Protein AF-A0A8H7IF82-F1 (afdb_monomer)

Sequence (222 aa):
MSITPNTPTAIINPIDLLFVAEILPNGLLATMNTQLIQDFPELANLPREDLEAMLSDPAYFQAIFHSLSHTKALLASQTELGMANEAIAKHNLSLQNELYDLRSTTKDAYDRARDLQNRWAVVDREQREVYQVRIGTNKHVLLINPILAIHPSFLLMRLRHATTAQDDASEAAAAAFVQSSQTAKPAEATSQELDDFVRDFKELRKVYHKRVFWEISGTLER

Foldseek 3Di:
DDDDDPDDDDPPDPPPPDDDDDDDDDDDDDDPCPVCCVVQVVVVPDDPVLVVVLVVDVVSVVVVCCVGPVSVVVVVVVVVVVVVVVVVVVVVVVCPVVVVVVVVVVVVVVVVVVVVVVVVVVVVVVVVCLVCVPVVDDPPPPPPDPPPPVPVVSVLVVLVVVLVVLVVVLVVLVVVVVVVVVPDDPPPPPVVVVVVSVVVSVVSVVVNVVSVVVSVVVVVVD

InterPro domains:
  IPR009851 Modifier of rudimentary, Modr [PF07200] (45-132)
  IPR009851 Modifier of rudimentary, Modr [PF07200] (151-213)
  IPR029012 Helix hairpin bin domain superfamily [G3DSA:1.10.287.660] (150-221)
  IPR037202 ESCRT assembly domain [SSF140111] (152-211)

Secondary structure (DSSP, 8-state):
-------------S--------------------HHHHH-GGGGGS-HHHHHHHHH-HHHHHHHHHHSHHHHHHHHHHHHHHHHHHHHHHHHHHHHHHHHHHHHHHHHHHHHHHHHHHHHHHHHHHHHHHHHTT-TT-TTSTTS-SSS-S-HHHHHHHHHHHHHHHHHHHHHHHHHHHHHHHHS-TT---HHHHHHHHHHHHHHHHHHHHHHHHHHHHHHT-

Organism: NCBI:txid456999

Solvent-accessible surface area (backbone atoms only — not comparable to full-atom values): 13525 Å² total; per-residue (Å²): 136,90,79,81,85,82,75,83,78,84,80,80,70,98,80,83,84,78,89,75,90,80,88,84,83,87,82,90,78,96,65,99,67,47,70,65,43,74,80,35,60,73,62,72,77,53,58,68,68,58,56,53,47,35,75,74,34,71,68,58,31,51,53,54,51,65,63,37,68,66,51,43,52,49,51,50,50,51,51,51,53,50,53,50,51,51,50,49,50,52,49,55,59,64,44,46,62,58,52,50,51,54,51,49,54,50,48,55,52,49,52,53,51,50,51,50,50,55,53,46,56,50,53,51,46,55,51,46,47,72,51,43,81,69,50,80,81,58,88,80,67,78,82,79,60,90,85,70,66,81,41,69,64,59,59,48,52,54,48,50,54,55,35,51,55,37,48,54,52,47,50,50,53,52,50,51,51,55,51,48,65,73,71,51,68,95,86,70,78,49,71,63,60,56,54,51,48,55,52,54,51,50,51,42,51,54,53,31,52,53,48,50,49,52,53,52,54,69,56,67,81,107

Radius of gyration: 50.38 Å; Cα contacts (8 Å, |Δi|>4): 42; chains: 1; bounding box: 81×41×144 Å

Mean predicted aligned error: 19.93 Å

pLDDT: mean 73.39, std 20.83, range [28.83, 98.06]

Structure (mmCIF, N/CA/C/O backbone):
data_AF-A0A8H7IF82-F1
#
_entry.id   AF-A0A8H7IF82-F1
#
loop_
_atom_site.group_PDB
_atom_site.id
_atom_site.type_symbol
_atom_site.label_atom_id
_atom_site.label_alt_id
_atom_site.label_comp_id
_atom_site.label_asym_id
_atom_site.label_entity_id
_atom_site.label_seq_id
_atom_site.pdbx_PDB_ins_code
_atom_site.Cartn_x
_atom_site.Cartn_y
_atom_site.Cartn_z
_atom_site.occupancy
_atom_site.B_iso_or_equiv
_atom_site.auth_seq_id
_atom_site.auth_comp_id
_atom_site.auth_asym_id
_atom_site.auth_atom_id
_atom_site.pdbx_PDB_model_num
ATOM 1 N N . MET A 1 1 ? 19.639 11.081 17.083 1.00 40.38 1 MET A N 1
ATOM 2 C CA . MET A 1 1 ? 18.510 11.870 17.615 1.00 40.38 1 MET A CA 1
ATOM 3 C C . MET A 1 1 ? 17.707 10.962 18.521 1.00 40.38 1 MET A C 1
ATOM 5 O O . MET A 1 1 ? 17.117 10.002 18.048 1.00 40.38 1 MET A O 1
ATOM 9 N N . SER A 1 2 ? 17.831 11.200 19.822 1.00 38.25 2 SER A N 1
ATOM 10 C CA . SER A 1 2 ? 17.160 10.480 20.901 1.00 38.25 2 SER A CA 1
ATOM 11 C C . SER A 1 2 ? 15.677 10.832 20.926 1.00 38.25 2 SER A C 1
ATOM 13 O O . SER A 1 2 ? 15.341 12.014 20.975 1.00 38.25 2 SER A O 1
ATOM 15 N N . ILE A 1 3 ? 14.808 9.826 20.951 1.00 38.59 3 ILE A N 1
ATOM 16 C CA . ILE A 1 3 ? 13.406 10.010 21.323 1.00 38.59 3 ILE A CA 1
ATOM 17 C C . ILE A 1 3 ? 13.158 9.121 22.539 1.00 38.59 3 ILE A C 1
ATOM 19 O O . ILE A 1 3 ? 13.272 7.900 22.487 1.00 38.59 3 ILE A O 1
ATOM 23 N N . THR A 1 4 ? 12.918 9.799 23.650 1.00 43.62 4 THR A N 1
ATOM 24 C CA . THR A 1 4 ? 12.483 9.297 24.952 1.00 43.62 4 THR A CA 1
ATOM 25 C C . THR A 1 4 ? 11.160 8.528 24.843 1.00 43.62 4 THR A C 1
ATOM 27 O O . THR A 1 4 ? 10.261 9.004 24.146 1.00 43.62 4 THR A O 1
ATOM 30 N N . PRO A 1 5 ? 10.965 7.408 25.562 1.00 39.88 5 PRO A N 1
ATOM 31 C CA . PRO A 1 5 ? 9.650 6.798 25.696 1.00 39.88 5 PRO A CA 1
ATOM 32 C C . PRO A 1 5 ? 8.878 7.500 26.823 1.00 39.88 5 PRO A C 1
ATOM 34 O O . PRO A 1 5 ? 9.233 7.392 27.995 1.00 39.88 5 PRO A O 1
ATOM 37 N N . ASN A 1 6 ? 7.821 8.232 26.470 1.00 37.75 6 ASN A N 1
ATOM 38 C CA . ASN A 1 6 ? 6.851 8.724 27.445 1.00 37.75 6 ASN A CA 1
ATOM 39 C C . ASN A 1 6 ? 5.940 7.568 27.884 1.00 37.75 6 ASN A C 1
ATOM 41 O O . ASN A 1 6 ? 5.175 7.038 27.086 1.00 37.75 6 ASN A O 1
ATOM 45 N N . THR A 1 7 ? 6.092 7.205 29.160 1.00 41.28 7 THR A N 1
ATOM 46 C CA . THR A 1 7 ? 5.088 6.688 30.111 1.00 41.28 7 THR A CA 1
ATOM 47 C C . THR A 1 7 ? 3.989 5.747 29.591 1.00 41.28 7 THR A C 1
ATOM 49 O O . THR A 1 7 ? 3.045 6.210 28.949 1.00 41.28 7 THR A O 1
ATOM 52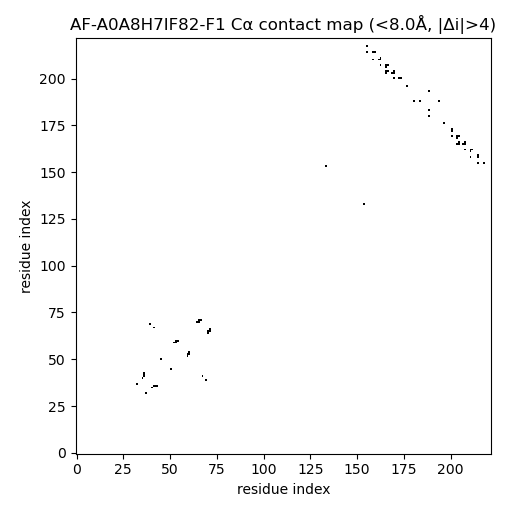 N N . PRO A 1 8 ? 4.007 4.455 29.978 1.00 39.41 8 PRO A N 1
ATOM 53 C CA . PRO A 1 8 ? 2.848 3.586 29.838 1.00 39.41 8 PRO A CA 1
ATOM 54 C C . PRO A 1 8 ? 1.761 3.960 30.855 1.00 39.41 8 PRO A C 1
ATOM 56 O O . PRO A 1 8 ? 1.999 4.058 32.059 1.00 39.41 8 PRO A O 1
ATOM 59 N N . THR A 1 9 ? 0.557 4.157 30.328 1.00 40.16 9 THR A N 1
ATOM 60 C CA . THR A 1 9 ? -0.723 4.212 31.032 1.00 40.16 9 THR A CA 1
ATOM 61 C C . THR A 1 9 ? -0.827 3.054 32.025 1.00 40.16 9 THR A C 1
ATOM 63 O O . THR A 1 9 ? -0.587 1.901 31.666 1.00 40.16 9 THR A O 1
ATOM 66 N N . ALA A 1 10 ? -1.160 3.377 33.275 1.00 34.78 10 ALA A N 1
ATOM 67 C CA . ALA A 1 10 ? -1.344 2.421 34.354 1.00 34.78 10 ALA A CA 1
ATOM 68 C C . ALA A 1 10 ? -2.326 1.314 33.940 1.00 34.78 10 ALA A C 1
ATOM 70 O O . ALA A 1 10 ? -3.512 1.556 33.719 1.00 34.78 10 ALA A O 1
ATOM 71 N N . ILE A 1 11 ? -1.805 0.093 33.838 1.00 36.09 11 ILE A N 1
ATOM 72 C CA . ILE A 1 11 ? -2.590 -1.134 33.777 1.00 36.09 11 ILE A CA 1
ATOM 73 C C . ILE A 1 11 ? -3.119 -1.349 35.195 1.00 36.09 11 ILE A C 1
ATOM 75 O O . ILE A 1 11 ? -2.378 -1.764 36.084 1.00 36.09 11 ILE A O 1
ATOM 79 N N . ILE A 1 12 ? -4.384 -1.006 35.425 1.00 35.12 12 ILE A N 1
ATOM 80 C CA . ILE A 1 12 ? -5.089 -1.358 36.658 1.00 35.12 12 ILE A CA 1
ATOM 81 C C . ILE A 1 12 ? -5.400 -2.856 36.561 1.00 35.12 12 ILE A C 1
ATOM 83 O O . ILE A 1 12 ? -6.301 -3.271 35.833 1.00 35.12 12 ILE A O 1
ATOM 87 N N . ASN A 1 13 ? -4.599 -3.671 37.248 1.00 34.28 13 ASN A N 1
ATOM 88 C CA . ASN A 1 13 ? -4.887 -5.086 37.459 1.00 34.28 13 ASN A CA 1
ATOM 89 C C . ASN A 1 13 ? -6.135 -5.225 38.351 1.00 34.28 13 ASN A C 1
ATOM 91 O O . ASN A 1 13 ? -6.240 -4.518 39.354 1.00 34.28 13 ASN A O 1
ATOM 95 N N . PRO A 1 14 ? -7.066 -6.147 38.057 1.00 39.19 14 PRO A N 1
ATOM 96 C CA . PRO A 1 14 ? -8.282 -6.320 38.838 1.00 39.19 14 PRO A CA 1
ATOM 97 C C . PRO A 1 14 ? -8.054 -7.296 40.002 1.00 39.19 14 PRO A C 1
ATOM 99 O O . PRO A 1 14 ? -8.756 -8.293 40.088 1.00 39.19 14 PRO A O 1
ATOM 102 N N . ILE A 1 15 ? -7.057 -7.073 40.868 1.00 35.44 15 ILE A N 1
ATOM 103 C CA . ILE A 1 15 ? -6.877 -7.845 42.119 1.00 35.44 15 ILE A CA 1
ATOM 104 C C . ILE A 1 15 ? -6.222 -6.958 43.197 1.00 35.44 15 ILE A C 1
ATOM 106 O O . ILE A 1 15 ? -5.131 -7.252 43.661 1.00 35.44 15 ILE A O 1
ATOM 110 N N . ASP A 1 16 ? -6.884 -5.869 43.593 1.00 33.06 16 ASP A N 1
ATOM 111 C CA . ASP A 1 16 ? -6.512 -5.068 44.778 1.00 33.06 16 ASP A CA 1
ATOM 112 C C . ASP A 1 16 ? -7.766 -4.609 45.549 1.00 33.06 16 ASP A C 1
ATOM 114 O O . ASP A 1 16 ? -7.976 -3.442 45.863 1.00 33.06 16 ASP A O 1
ATOM 118 N N . LEU A 1 17 ? -8.644 -5.565 45.855 1.00 34.59 17 LEU A N 1
ATOM 119 C CA . LEU A 1 17 ? -9.683 -5.422 46.881 1.00 34.59 17 LEU A CA 1
ATOM 120 C C . LEU A 1 17 ? -9.575 -6.606 47.845 1.00 34.59 17 LEU A C 1
ATOM 122 O O . LEU A 1 17 ? -10.490 -7.411 48.000 1.00 34.59 17 LEU A O 1
ATOM 126 N N . LEU A 1 18 ? -8.399 -6.735 48.465 1.00 34.72 18 LEU A N 1
ATOM 127 C CA . LEU A 1 18 ? -8.174 -7.644 49.581 1.00 34.72 18 LEU A CA 1
ATOM 128 C C . LEU A 1 18 ? -8.271 -6.859 50.889 1.00 34.72 18 LEU A C 1
ATOM 130 O O . LEU A 1 18 ? -7.365 -6.166 51.338 1.00 34.72 18 LEU A O 1
ATOM 134 N N . PHE A 1 19 ? -9.465 -6.985 51.442 1.00 38.03 19 PHE A N 1
ATOM 135 C CA . PHE A 1 19 ? -9.872 -6.772 52.816 1.00 38.03 19 PHE A CA 1
ATOM 136 C C . PHE A 1 19 ? -8.823 -7.300 53.814 1.00 38.03 19 PHE A C 1
ATOM 138 O O . PHE A 1 19 ? -8.697 -8.510 53.971 1.00 38.03 19 PHE A O 1
ATOM 145 N N . VAL A 1 20 ? -8.113 -6.416 54.523 1.00 31.16 20 VAL A N 1
ATOM 146 C CA . VAL A 1 20 ? -7.524 -6.720 55.841 1.00 31.16 20 VAL A CA 1
ATOM 147 C C . VAL A 1 20 ? -7.601 -5.460 56.702 1.00 31.16 20 VAL A C 1
ATOM 149 O O . VAL A 1 20 ? -6.793 -4.543 56.583 1.00 31.16 20 VAL A O 1
ATOM 152 N N . ALA A 1 21 ? -8.613 -5.420 57.565 1.00 30.66 21 ALA A N 1
ATOM 153 C CA . ALA A 1 21 ? -8.628 -4.560 58.736 1.00 30.66 21 ALA A CA 1
ATOM 154 C C . ALA A 1 21 ? -7.701 -5.182 59.792 1.00 30.66 21 ALA A C 1
ATOM 156 O O . ALA A 1 21 ? -7.931 -6.314 60.219 1.00 30.66 21 ALA A O 1
ATOM 157 N N . GLU A 1 22 ? -6.662 -4.454 60.196 1.00 28.83 22 GLU A N 1
ATOM 158 C CA . GLU A 1 22 ? -5.799 -4.817 61.320 1.00 28.83 22 GLU A CA 1
ATOM 159 C C . GLU A 1 22 ? -6.108 -3.926 62.535 1.00 28.83 22 GLU A C 1
ATOM 161 O O . GLU A 1 22 ? -6.487 -2.761 62.429 1.00 28.83 22 GLU A O 1
ATOM 166 N N . ILE A 1 23 ? -6.026 -4.567 63.693 1.00 39.12 23 ILE A N 1
ATOM 167 C CA . ILE A 1 23 ? -6.626 -4.255 64.991 1.00 39.12 23 ILE A CA 1
ATOM 168 C C . ILE A 1 23 ? -5.862 -3.150 65.735 1.00 39.12 23 ILE A C 1
ATOM 170 O O . ILE A 1 23 ? -4.638 -3.197 65.790 1.00 39.12 23 ILE A O 1
ATOM 174 N N . LEU A 1 24 ? -6.571 -2.277 66.467 1.00 30.59 24 LEU A N 1
ATOM 175 C CA . LEU A 1 24 ? -6.070 -1.714 67.734 1.00 30.59 24 LEU A CA 1
ATOM 176 C C . LEU A 1 24 ? -7.186 -1.683 68.811 1.00 30.59 24 LEU A C 1
ATOM 178 O O . LEU A 1 24 ? -8.360 -1.550 68.461 1.00 30.59 24 LEU A O 1
ATOM 182 N N . PRO A 1 25 ? -6.847 -1.867 70.107 1.00 47.25 25 PRO A N 1
ATOM 183 C CA . PRO A 1 25 ? -7.764 -2.390 71.118 1.00 47.25 25 PRO A CA 1
ATOM 184 C C . PRO A 1 25 ? -8.441 -1.329 72.007 1.00 47.25 25 PRO A C 1
ATOM 186 O O . PRO A 1 25 ? -7.858 -0.306 72.344 1.00 47.25 25 PRO A O 1
ATOM 189 N N . ASN A 1 26 ? -9.658 -1.681 72.436 1.00 44.25 26 ASN A N 1
ATOM 190 C CA . ASN A 1 26 ? -10.363 -1.379 73.691 1.00 44.25 26 ASN A CA 1
ATOM 191 C C . ASN A 1 26 ? -10.105 -0.054 74.433 1.00 44.25 26 ASN A C 1
ATOM 193 O O . ASN A 1 26 ? -9.058 0.138 75.047 1.00 44.25 26 ASN A O 1
ATOM 197 N N . GLY A 1 27 ? -11.180 0.721 74.624 1.00 31.09 27 GLY A N 1
ATOM 198 C CA . GLY A 1 27 ? -11.286 1.604 75.786 1.00 31.09 27 GLY A CA 1
ATOM 199 C C . GLY A 1 27 ? -12.442 2.601 75.763 1.00 31.09 27 GLY A C 1
ATOM 200 O O . GLY A 1 27 ? -12.279 3.696 75.251 1.00 31.09 27 GLY A O 1
ATOM 201 N N . LEU A 1 28 ? -13.534 2.246 76.454 1.00 33.59 28 LEU A N 1
ATOM 202 C CA . LEU A 1 28 ? -14.400 3.160 77.222 1.00 33.59 28 LEU A CA 1
ATOM 203 C C . LEU A 1 28 ? -15.213 4.227 76.457 1.00 33.59 28 LEU A C 1
ATOM 205 O O . LEU A 1 28 ? -14.761 5.346 76.253 1.00 33.59 28 LEU A O 1
ATOM 209 N N . LEU A 1 29 ? -16.495 3.932 76.210 1.00 31.22 29 LEU A N 1
ATOM 210 C CA . LEU A 1 29 ? -17.665 4.551 76.871 1.00 31.22 29 LEU A CA 1
ATOM 211 C C . LEU A 1 29 ? -18.934 4.328 76.036 1.00 31.22 29 LEU A C 1
ATOM 213 O O . LEU A 1 29 ? -18.915 4.279 74.811 1.00 31.22 29 LEU A O 1
ATOM 217 N N . ALA A 1 30 ? -20.048 4.175 76.743 1.00 43.34 30 ALA A N 1
ATOM 218 C CA . ALA A 1 30 ? -21.376 3.926 76.214 1.00 43.34 30 ALA A CA 1
ATOM 219 C C . ALA A 1 30 ? -21.750 4.835 75.031 1.00 43.34 30 ALA A C 1
ATOM 221 O O . ALA A 1 30 ? -21.946 6.034 75.184 1.00 43.34 30 ALA A O 1
ATOM 222 N N . THR A 1 31 ? -21.937 4.225 73.868 1.00 34.97 31 THR A N 1
ATOM 223 C CA . THR A 1 31 ? -22.802 4.722 72.801 1.00 34.97 31 THR A CA 1
ATOM 224 C C . THR A 1 31 ? -23.298 3.491 72.055 1.00 34.97 31 THR A C 1
ATOM 226 O O . THR A 1 31 ? -22.550 2.863 71.313 1.00 34.97 31 THR A O 1
ATOM 229 N N . MET A 1 32 ? -24.567 3.114 72.232 1.00 39.09 32 MET A N 1
ATOM 230 C CA . MET A 1 32 ? -25.264 2.305 71.224 1.00 39.09 32 MET A CA 1
ATOM 231 C C . MET A 1 32 ? -25.507 3.182 69.989 1.00 39.09 32 MET A C 1
ATOM 233 O O . MET A 1 32 ? -26.635 3.481 69.628 1.00 39.09 32 MET A O 1
ATOM 237 N N . ASN A 1 33 ? -24.422 3.667 69.394 1.00 47.69 33 ASN A N 1
ATOM 238 C CA . ASN A 1 33 ? -24.399 4.369 68.127 1.00 47.69 33 ASN A CA 1
ATOM 239 C C . ASN A 1 33 ? -23.638 3.437 67.186 1.00 47.69 33 ASN A C 1
ATOM 241 O O . ASN A 1 33 ? -22.483 3.654 66.830 1.00 47.69 33 ASN A O 1
ATOM 245 N N . THR A 1 34 ? -24.246 2.278 66.937 1.00 60.31 34 THR A N 1
ATOM 246 C CA . THR A 1 34 ? -23.708 1.261 66.037 1.00 60.31 34 THR A CA 1
ATOM 247 C C . THR A 1 34 ? -23.491 1.895 64.667 1.00 60.31 34 THR A C 1
ATOM 249 O O . THR A 1 34 ? -24.331 2.679 64.238 1.00 60.31 34 THR A O 1
ATOM 252 N N . GLN A 1 35 ? -22.412 1.549 63.961 1.00 62.28 35 GLN A N 1
ATOM 253 C CA . GLN A 1 35 ? -22.158 2.001 62.578 1.00 62.28 35 GLN A CA 1
ATOM 254 C C . GLN A 1 35 ? -23.400 1.820 61.681 1.00 62.28 35 GLN A C 1
ATOM 256 O O . GLN A 1 35 ? -23.725 2.681 60.878 1.00 62.28 35 GLN A O 1
ATOM 261 N N . LEU A 1 36 ? -24.200 0.784 61.954 1.00 61.62 36 LEU A N 1
ATOM 262 C CA . LEU A 1 36 ? -25.504 0.539 61.337 1.00 61.62 36 LEU A CA 1
ATOM 263 C C . LEU A 1 36 ? -26.543 1.668 61.533 1.00 61.62 36 LEU A C 1
ATOM 265 O O . LEU A 1 36 ? -27.335 1.928 60.644 1.00 61.62 36 LEU A O 1
ATOM 269 N N . ILE A 1 37 ? -26.563 2.333 62.690 1.00 65.94 37 ILE A N 1
ATOM 270 C CA . ILE A 1 37 ? -27.464 3.463 62.988 1.00 65.94 37 ILE A CA 1
ATOM 271 C C . ILE A 1 37 ? -26.905 4.768 62.398 1.00 65.94 37 ILE A C 1
ATOM 273 O O . ILE A 1 37 ? -27.677 5.653 62.039 1.00 65.94 37 ILE A O 1
ATOM 277 N N . GLN A 1 38 ? -25.577 4.885 62.258 1.00 67.12 38 GLN A N 1
ATOM 278 C CA . GLN A 1 38 ? -24.954 6.005 61.542 1.00 67.12 38 GLN A CA 1
ATOM 279 C C . GLN A 1 38 ? -25.226 5.945 60.034 1.00 67.12 38 GLN A C 1
ATOM 281 O O . GLN A 1 38 ? -25.569 6.969 59.447 1.00 67.12 38 GLN A O 1
ATOM 286 N N . ASP A 1 39 ? -25.123 4.759 59.433 1.00 61.53 39 ASP A N 1
ATOM 287 C CA . ASP A 1 39 ? -25.357 4.554 57.999 1.00 61.53 39 ASP A CA 1
ATOM 288 C C . ASP A 1 39 ? -26.857 4.481 57.659 1.00 61.53 39 ASP A C 1
ATOM 290 O O . ASP A 1 39 ? -27.276 4.854 56.563 1.00 61.53 39 ASP A O 1
ATOM 294 N N . PHE A 1 40 ? -27.691 4.051 58.615 1.00 67.69 40 PHE A N 1
ATOM 295 C CA . PHE A 1 40 ? -29.142 3.926 58.461 1.00 67.69 40 PHE A CA 1
ATOM 296 C C . PHE A 1 40 ? -29.881 4.571 59.648 1.00 67.69 40 PHE A C 1
ATOM 298 O O . PHE A 1 40 ? -30.413 3.869 60.515 1.00 67.69 40 PHE A O 1
ATOM 305 N N . PRO A 1 41 ? -29.984 5.914 59.687 1.00 71.00 41 PRO A N 1
ATOM 306 C CA . PRO A 1 41 ? -30.647 6.632 60.781 1.00 71.00 41 PRO A CA 1
ATOM 307 C C . PRO A 1 41 ? -32.139 6.289 60.911 1.00 71.00 41 PRO A C 1
ATOM 309 O O . PRO A 1 41 ? -32.729 6.469 61.972 1.00 71.00 41 PRO A O 1
ATOM 312 N N . GLU A 1 42 ? -32.754 5.746 59.855 1.00 68.12 42 GLU A N 1
ATOM 313 C CA . GLU A 1 42 ? -34.149 5.292 59.857 1.00 68.12 42 GLU A CA 1
ATOM 314 C C . GLU A 1 42 ? -34.388 4.076 60.773 1.00 68.12 42 GLU A C 1
ATOM 316 O O . GLU A 1 42 ? -35.505 3.890 61.252 1.00 68.12 42 GLU A O 1
ATOM 321 N N . LEU A 1 43 ? -33.344 3.301 61.099 1.00 68.50 43 LEU A N 1
ATOM 322 C CA . LEU A 1 43 ? -33.425 2.180 62.045 1.00 68.50 43 LEU A CA 1
ATOM 323 C C . LEU A 1 43 ? -33.551 2.637 63.508 1.00 68.50 43 LEU A C 1
ATOM 325 O O . LEU A 1 43 ? -33.983 1.856 64.350 1.00 68.50 43 LEU A O 1
ATOM 329 N N . ALA A 1 44 ? -33.212 3.895 63.821 1.00 69.12 44 ALA A N 1
ATOM 330 C CA . ALA A 1 44 ? -33.341 4.448 65.173 1.00 69.12 44 ALA A CA 1
ATOM 331 C C . ALA A 1 44 ? -34.802 4.715 65.582 1.00 69.12 44 ALA A C 1
ATOM 333 O O . ALA A 1 44 ? -35.094 4.834 66.770 1.00 69.12 44 ALA A O 1
ATOM 334 N N . ASN A 1 45 ? -35.712 4.804 64.605 1.00 70.81 45 ASN A N 1
ATOM 335 C CA . ASN A 1 45 ? -37.138 5.055 64.828 1.00 70.81 45 ASN A CA 1
ATOM 336 C C . ASN A 1 45 ? -37.961 3.763 64.993 1.00 70.81 45 ASN A C 1
ATOM 338 O O . ASN A 1 45 ? -39.153 3.842 65.290 1.00 70.81 45 ASN A O 1
ATOM 342 N N . LEU A 1 46 ? -37.353 2.590 64.785 1.00 73.50 46 LEU A N 1
ATOM 343 C CA . LEU A 1 46 ? -38.017 1.291 64.905 1.00 73.50 46 LEU A CA 1
ATOM 344 C C . LEU A 1 46 ? -38.000 0.818 66.374 1.00 73.50 46 LEU A C 1
ATOM 346 O O . LEU A 1 46 ? -36.960 0.935 67.031 1.00 73.50 46 LEU A O 1
ATOM 350 N N . PRO A 1 47 ? -39.110 0.284 66.922 1.00 77.75 47 PRO A N 1
ATOM 351 C CA . PRO A 1 47 ? -39.119 -0.241 68.281 1.00 77.75 47 PRO A CA 1
ATOM 352 C C . PRO A 1 47 ? -38.190 -1.454 68.414 1.00 77.75 47 PRO A C 1
ATOM 354 O O . PRO A 1 47 ? -37.926 -2.192 67.464 1.00 77.75 47 PRO A O 1
ATOM 357 N N . ARG A 1 48 ? -37.686 -1.673 69.632 1.00 69.56 48 ARG A N 1
ATOM 358 C CA . ARG A 1 48 ? -36.741 -2.758 69.933 1.00 69.56 48 ARG A CA 1
ATOM 359 C C . ARG A 1 48 ? -37.321 -4.142 69.620 1.00 69.56 48 ARG A C 1
ATOM 361 O O . ARG A 1 48 ? -36.569 -5.000 69.171 1.00 69.56 48 ARG A O 1
ATOM 368 N N . GLU A 1 49 ? -38.629 -4.340 69.799 1.00 75.62 49 GLU A N 1
ATOM 369 C CA . GLU A 1 49 ? -39.288 -5.603 69.439 1.00 75.62 49 GLU A CA 1
ATOM 370 C C . GLU A 1 49 ? -39.214 -5.890 67.930 1.00 75.62 49 GLU A C 1
ATOM 372 O O . GLU A 1 49 ? -38.987 -7.033 67.538 1.00 75.62 49 GLU A O 1
ATOM 377 N N . ASP A 1 50 ? -39.318 -4.862 67.081 1.00 71.38 50 ASP A N 1
ATOM 378 C CA . ASP A 1 50 ? -39.209 -5.018 65.625 1.00 71.38 50 ASP A CA 1
ATOM 379 C C . ASP A 1 50 ? -37.774 -5.330 65.186 1.00 71.38 50 ASP A C 1
ATOM 381 O O . ASP A 1 50 ? -37.572 -6.093 64.243 1.00 71.38 50 ASP A O 1
ATOM 385 N N . LEU A 1 51 ? -36.766 -4.800 65.889 1.00 73.44 51 LEU A N 1
ATOM 386 C CA . LEU A 1 51 ? -35.355 -5.130 65.649 1.00 73.44 51 LEU A CA 1
ATOM 387 C C . LEU A 1 51 ? -35.026 -6.578 66.046 1.00 73.44 51 LEU A C 1
ATOM 389 O O . LEU A 1 51 ? -34.258 -7.251 65.356 1.00 73.44 51 LEU A O 1
ATOM 393 N N . GLU A 1 52 ? -35.623 -7.078 67.129 1.00 78.44 52 GLU A N 1
ATOM 394 C CA . GLU A 1 52 ? -35.491 -8.476 67.556 1.00 78.44 52 GLU A CA 1
ATOM 395 C C . GLU A 1 52 ? -36.239 -9.433 66.611 1.00 78.44 52 GLU A C 1
ATOM 397 O O . GLU A 1 52 ? -35.712 -10.496 66.265 1.00 78.44 52 GLU A O 1
ATOM 402 N N . ALA A 1 53 ? -37.411 -9.030 66.107 1.00 75.44 53 ALA A N 1
ATOM 403 C CA . ALA A 1 53 ? -38.144 -9.746 65.060 1.00 75.44 53 ALA A CA 1
ATOM 404 C C . ALA A 1 53 ? -37.353 -9.807 63.736 1.00 75.44 53 ALA A C 1
ATOM 406 O O . ALA A 1 53 ? -37.301 -10.846 63.082 1.00 75.44 53 ALA A O 1
ATOM 407 N N . MET A 1 54 ? -36.655 -8.725 63.376 1.00 74.88 54 MET A N 1
ATOM 408 C CA . MET A 1 54 ? -35.761 -8.664 62.210 1.00 74.88 54 MET A CA 1
ATOM 409 C C . MET A 1 54 ? -34.576 -9.633 62.304 1.00 74.88 54 MET A C 1
ATOM 411 O O . MET A 1 54 ? -34.116 -10.152 61.292 1.00 74.88 54 MET A O 1
ATOM 415 N N . LEU A 1 55 ? -34.062 -9.880 63.508 1.00 79.00 55 LEU A N 1
ATOM 416 C CA . LEU A 1 55 ? -32.960 -10.821 63.729 1.00 79.00 55 LEU A CA 1
ATOM 417 C C . LEU A 1 55 ? -33.419 -12.284 63.768 1.00 79.00 55 LEU A C 1
ATOM 419 O O . LEU A 1 55 ? -32.599 -13.182 63.582 1.00 79.00 55 LEU A O 1
ATOM 423 N N . SER A 1 56 ? -34.705 -12.527 64.020 1.00 84.94 56 SER A N 1
ATOM 424 C CA . SER A 1 56 ? -35.279 -13.870 64.143 1.00 84.94 56 SER A CA 1
ATOM 425 C C . SER A 1 56 ? -35.960 -14.366 62.862 1.00 84.94 56 SER A C 1
ATOM 427 O O . SER A 1 56 ? -35.957 -15.576 62.631 1.00 84.94 56 SER A O 1
ATOM 429 N N . ASP A 1 57 ? -36.461 -13.472 62.000 1.00 86.25 57 ASP A N 1
ATOM 430 C CA . ASP A 1 57 ? -37.015 -13.816 60.683 1.00 86.25 57 ASP A CA 1
ATOM 431 C C . ASP A 1 57 ? -36.249 -13.141 59.517 1.00 86.25 57 ASP A C 1
ATOM 433 O O . ASP A 1 57 ? -36.389 -11.933 59.281 1.00 86.25 57 ASP A O 1
ATOM 437 N N . PRO A 1 58 ? -35.486 -13.919 58.719 1.00 83.62 58 PRO A N 1
ATOM 438 C CA . PRO A 1 58 ? -34.780 -13.423 57.538 1.00 83.62 58 PRO A CA 1
ATOM 439 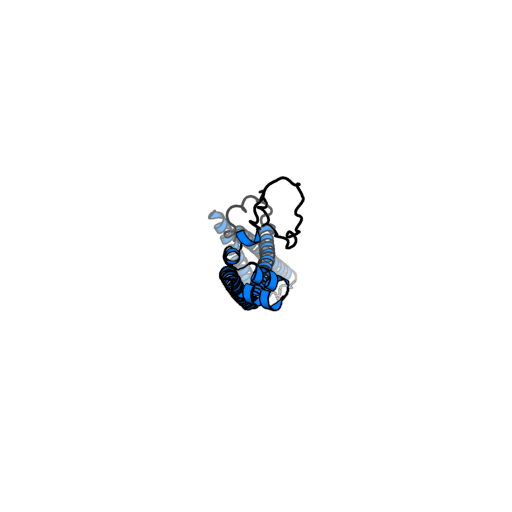C C . PRO A 1 58 ? -35.691 -12.803 56.468 1.00 83.62 58 PRO A C 1
ATOM 441 O O . PRO A 1 58 ? -35.266 -11.887 55.762 1.00 83.62 58 PRO A O 1
ATOM 444 N N . ALA A 1 59 ? -36.932 -13.279 56.324 1.00 81.88 59 ALA A N 1
ATOM 445 C CA . ALA A 1 59 ? -37.860 -12.763 55.317 1.00 81.88 59 ALA A CA 1
ATOM 446 C C . ALA A 1 59 ? -38.402 -11.382 55.715 1.00 81.88 59 ALA A C 1
ATOM 448 O O . ALA A 1 59 ? -38.492 -10.480 54.876 1.00 81.88 59 ALA A O 1
ATOM 449 N N . TYR A 1 60 ? -38.694 -11.193 57.005 1.00 81.00 60 TYR A N 1
ATOM 450 C CA . TYR A 1 60 ? -39.079 -9.900 57.570 1.00 81.00 60 TYR A CA 1
ATOM 451 C C . TYR A 1 60 ? -37.942 -8.876 57.468 1.00 81.00 60 TYR A C 1
ATOM 453 O O . TYR A 1 60 ? -38.166 -7.742 57.038 1.00 81.00 60 TYR A O 1
ATOM 461 N N . PHE A 1 61 ? -36.701 -9.297 57.743 1.00 81.44 61 PHE A N 1
ATOM 462 C CA . PHE A 1 61 ? -35.516 -8.469 57.518 1.00 81.44 61 PHE A CA 1
ATOM 463 C C . PHE A 1 61 ? -35.400 -8.001 56.075 1.00 81.44 61 PHE A C 1
ATOM 465 O O . PHE A 1 61 ? -35.208 -6.814 55.828 1.00 81.44 61 PHE A O 1
ATOM 472 N N . GLN A 1 62 ? -35.557 -8.907 55.114 1.00 79.06 62 GLN A N 1
ATOM 473 C CA . GLN A 1 62 ? -35.432 -8.571 53.702 1.00 79.06 62 GLN A CA 1
ATOM 474 C C . GLN A 1 62 ? -36.534 -7.593 53.254 1.00 79.06 62 GLN A C 1
ATOM 476 O O . GLN A 1 62 ? -36.259 -6.651 52.509 1.00 79.06 62 GLN A O 1
ATOM 481 N N . ALA A 1 63 ? -37.759 -7.742 53.768 1.00 80.81 63 ALA A N 1
ATOM 482 C CA . ALA A 1 63 ? -38.865 -6.824 53.500 1.00 80.81 63 ALA A CA 1
ATOM 483 C C . ALA A 1 63 ? -38.624 -5.414 54.074 1.00 80.81 63 ALA A C 1
ATOM 485 O O . ALA A 1 63 ? -38.785 -4.428 53.350 1.00 80.81 63 ALA A O 1
ATOM 486 N N . ILE A 1 64 ? -38.187 -5.304 55.335 1.00 79.38 64 ILE A N 1
ATOM 487 C CA . ILE A 1 64 ? -37.844 -4.015 55.959 1.00 79.38 64 ILE A CA 1
ATOM 488 C C . ILE A 1 64 ? -36.619 -3.399 55.269 1.00 79.38 64 ILE A C 1
ATOM 490 O O . ILE A 1 64 ? -36.632 -2.217 54.929 1.00 79.38 64 ILE A O 1
ATOM 494 N N . PHE A 1 65 ? -35.597 -4.195 54.955 1.00 76.69 65 PHE A N 1
ATOM 495 C CA . PHE A 1 65 ? -34.386 -3.749 54.268 1.00 76.69 65 PHE A CA 1
ATOM 496 C C . PHE A 1 65 ? -34.680 -3.167 52.883 1.00 76.69 65 PHE A C 1
ATOM 498 O O . PHE A 1 65 ? -34.141 -2.122 52.537 1.00 76.69 65 PHE A O 1
ATOM 505 N N . HIS A 1 66 ? -35.577 -3.781 52.106 1.00 76.56 66 HIS A N 1
ATOM 506 C CA . HIS A 1 66 ? -36.038 -3.227 50.830 1.00 76.56 66 HIS A CA 1
ATOM 507 C C . HIS A 1 66 ? -37.051 -2.092 50.982 1.00 76.56 66 HIS A C 1
ATOM 509 O O . HIS A 1 66 ? -37.382 -1.457 49.983 1.00 76.56 66 HIS A O 1
ATOM 515 N N . SER A 1 67 ? -37.557 -1.830 52.190 1.00 80.94 67 SER A N 1
ATOM 516 C CA . SER A 1 67 ? -38.470 -0.719 52.469 1.00 80.94 67 SER A CA 1
ATOM 517 C C . SER A 1 67 ? -37.739 0.601 52.744 1.00 80.94 67 SER A C 1
ATOM 519 O O . SER A 1 67 ? -38.286 1.650 52.385 1.00 80.94 67 SER A O 1
ATOM 521 N N . LEU A 1 68 ? -36.513 0.531 53.287 1.00 82.88 68 LEU A N 1
ATOM 522 C CA . LEU A 1 68 ? -35.670 1.678 53.639 1.00 82.88 68 LEU A CA 1
ATOM 523 C C . LEU A 1 68 ? -35.412 2.582 52.426 1.00 82.88 68 LEU A C 1
ATOM 525 O O . LEU A 1 68 ? -35.137 2.122 51.314 1.00 82.88 68 LEU A O 1
ATOM 529 N N . SER A 1 69 ? -35.495 3.895 52.639 1.00 81.31 69 SER A N 1
ATOM 530 C CA . SER A 1 69 ? -35.373 4.876 51.554 1.00 81.31 69 SER A CA 1
ATOM 531 C C . SER A 1 69 ? -33.979 4.846 50.912 1.00 81.31 69 SER A C 1
ATOM 533 O O . SER A 1 69 ? -33.845 4.849 49.685 1.00 81.31 69 SER A O 1
ATOM 535 N N . HIS A 1 70 ? -32.942 4.732 51.745 1.00 81.81 70 HIS A N 1
ATOM 536 C CA . HIS A 1 70 ? -31.548 4.712 51.320 1.00 81.81 70 HIS A CA 1
ATOM 537 C C . HIS A 1 70 ? -31.207 3.471 50.484 1.00 81.81 70 HIS A C 1
ATOM 539 O O . HIS A 1 70 ? -30.604 3.594 49.420 1.00 81.81 70 HIS A O 1
ATOM 545 N N . THR A 1 71 ? -31.643 2.279 50.902 1.00 83.12 71 THR A N 1
ATOM 546 C CA . THR A 1 71 ? -31.388 1.031 50.162 1.00 83.12 71 THR A CA 1
ATOM 547 C C . THR A 1 71 ? -32.159 0.987 48.846 1.00 83.12 71 THR A C 1
ATOM 549 O O . THR A 1 71 ? -31.620 0.512 47.850 1.00 83.12 71 THR A O 1
ATOM 552 N N . LYS A 1 72 ? -33.381 1.539 48.791 1.00 85.38 72 LYS A N 1
ATOM 553 C CA . LYS A 1 72 ? -34.126 1.724 47.534 1.00 85.38 72 LYS A CA 1
ATOM 554 C C . LYS A 1 72 ? -33.395 2.653 46.571 1.00 85.38 72 LYS A C 1
ATOM 556 O O . LYS A 1 72 ? -33.292 2.328 45.392 1.00 85.38 72 LYS A O 1
ATOM 561 N N . ALA A 1 73 ? -32.885 3.784 47.060 1.00 87.31 73 ALA A N 1
ATOM 562 C CA . ALA A 1 73 ? -32.127 4.727 46.241 1.00 87.31 73 ALA A CA 1
ATOM 563 C C . ALA A 1 73 ? -30.820 4.104 45.723 1.00 87.31 73 ALA A C 1
ATOM 565 O O . ALA A 1 73 ? -30.480 4.262 44.551 1.00 87.31 73 ALA A O 1
ATOM 566 N N . LEU A 1 74 ? -30.122 3.342 46.569 1.00 87.00 74 LEU A N 1
ATOM 567 C CA . LEU A 1 74 ? -28.902 2.629 46.197 1.00 87.00 74 LEU A CA 1
ATOM 568 C C . LEU A 1 74 ? -29.195 1.529 45.171 1.00 87.00 74 LEU A C 1
ATOM 570 O O . LEU A 1 74 ? -28.518 1.459 44.151 1.00 87.00 74 LEU A O 1
ATOM 574 N N . LEU A 1 75 ? -30.241 0.726 45.378 1.00 87.56 75 LEU A N 1
ATOM 575 C CA . LEU A 1 75 ? -30.659 -0.302 44.424 1.00 87.56 75 LEU A CA 1
ATOM 576 C C . LEU A 1 75 ? -31.069 0.315 43.081 1.00 87.56 75 LEU A C 1
ATOM 578 O O . LEU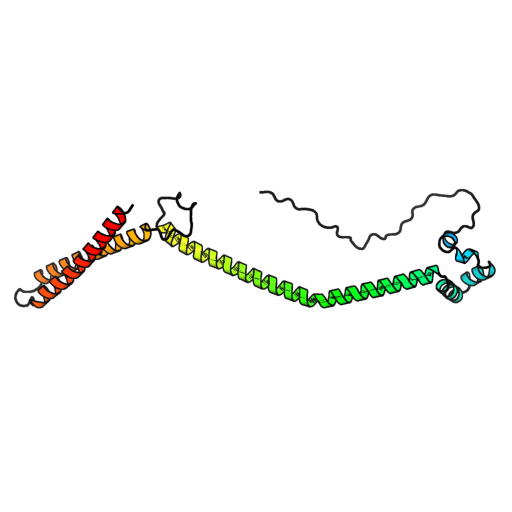 A 1 75 ? -30.661 -0.188 42.039 1.00 87.56 75 LEU A O 1
ATOM 582 N N . ALA A 1 76 ? -31.818 1.423 43.093 1.00 88.62 76 ALA A N 1
ATOM 583 C CA . ALA A 1 76 ? -32.185 2.151 41.880 1.00 88.62 76 ALA A CA 1
ATOM 584 C C . ALA A 1 76 ? -30.937 2.643 41.125 1.00 88.62 76 ALA A C 1
ATOM 586 O O . ALA A 1 76 ? -30.786 2.350 39.939 1.00 88.62 76 ALA A O 1
ATOM 587 N N . SER A 1 77 ? -29.997 3.279 41.828 1.00 90.94 77 SER A N 1
ATOM 588 C CA . SER A 1 77 ? -28.697 3.686 41.277 1.00 90.94 77 SER A CA 1
ATOM 589 C C . SER A 1 77 ? -27.914 2.497 40.704 1.00 90.94 77 SER A C 1
ATOM 591 O O . SER A 1 77 ? -27.401 2.553 39.588 1.00 90.94 77 SER A O 1
ATOM 593 N N . GLN A 1 78 ? -27.887 1.366 41.410 1.00 91.00 78 GLN A N 1
ATOM 594 C CA . GLN A 1 78 ? -27.209 0.159 40.948 1.00 91.00 78 GLN A CA 1
ATOM 595 C C . GLN A 1 78 ? -27.856 -0.421 39.685 1.00 91.00 78 GLN A C 1
ATOM 597 O O . GLN A 1 78 ? -27.144 -0.840 38.771 1.00 91.00 78 GLN A O 1
ATOM 602 N N . THR A 1 79 ? -29.188 -0.427 39.600 1.00 92.44 79 THR A N 1
ATOM 603 C CA . THR A 1 79 ? -29.890 -0.856 38.383 1.00 92.44 79 THR A CA 1
ATOM 604 C C . THR A 1 79 ? -29.628 0.087 37.213 1.00 92.44 79 THR A C 1
ATOM 606 O O . THR A 1 79 ? -29.408 -0.383 36.099 1.00 92.44 79 THR A O 1
ATOM 609 N N . GLU A 1 80 ? -29.572 1.398 37.453 1.00 94.69 80 GLU A N 1
ATOM 610 C CA . GLU A 1 80 ? -29.265 2.398 36.429 1.00 94.69 80 GLU A CA 1
ATOM 611 C C . GLU A 1 80 ? -27.843 2.226 35.885 1.00 94.69 80 GLU A C 1
ATOM 613 O O . GLU A 1 80 ? -27.653 2.137 34.672 1.00 94.69 80 GLU A O 1
ATOM 618 N N . LEU A 1 81 ? -26.853 2.072 36.769 1.00 94.06 81 LEU A N 1
ATOM 619 C CA . LEU A 1 81 ? -25.469 1.783 36.385 1.00 94.06 81 LEU A CA 1
ATOM 620 C C . LEU A 1 81 ? -25.349 0.448 35.642 1.00 94.06 81 LEU A C 1
ATOM 622 O O . LEU A 1 81 ? -24.587 0.342 34.683 1.00 94.06 81 LEU A O 1
ATOM 626 N N . GLY A 1 82 ? -26.120 -0.564 36.048 1.00 94.56 82 GLY A N 1
ATOM 627 C CA . GLY A 1 82 ? -26.202 -1.845 35.350 1.00 94.56 82 GLY A CA 1
ATOM 628 C C . GLY A 1 82 ? -26.700 -1.686 33.913 1.00 94.56 82 GLY A C 1
ATOM 629 O O . GLY A 1 82 ? -26.044 -2.150 32.980 1.00 94.56 82 GLY A O 1
ATOM 630 N N . MET A 1 83 ? -27.808 -0.965 33.722 1.00 94.25 83 MET A N 1
ATOM 631 C CA . MET A 1 83 ? -28.360 -0.678 32.394 1.00 94.25 83 MET A CA 1
ATOM 632 C C . MET A 1 83 ? -27.409 0.172 31.543 1.00 94.25 83 MET A C 1
ATOM 634 O O . MET A 1 83 ? -27.249 -0.096 30.352 1.00 94.25 83 MET A O 1
ATOM 638 N N . ALA A 1 84 ? -26.748 1.168 32.138 1.00 93.94 84 ALA A N 1
ATOM 639 C CA . ALA A 1 84 ? -25.766 2.001 31.450 1.00 93.94 84 ALA A CA 1
ATOM 640 C C . ALA A 1 84 ? -24.556 1.177 30.983 1.00 93.94 84 ALA A C 1
ATOM 642 O O . ALA A 1 84 ? -24.145 1.276 29.826 1.00 93.94 84 ALA A O 1
ATOM 643 N N . ASN A 1 85 ? -24.029 0.304 31.844 1.00 95.75 85 ASN A N 1
ATOM 644 C CA . ASN A 1 85 ? -22.934 -0.596 31.492 1.00 95.75 85 ASN A CA 1
ATOM 645 C C . ASN A 1 85 ? -23.337 -1.587 30.398 1.00 95.75 85 ASN A C 1
ATOM 647 O O . ASN A 1 85 ? -22.561 -1.825 29.473 1.00 95.75 85 ASN A O 1
ATOM 651 N N . GLU A 1 86 ? -24.552 -2.136 30.455 1.00 95.56 86 GLU A N 1
ATOM 652 C CA . GLU A 1 86 ? -25.064 -3.017 29.405 1.00 95.56 86 GLU A CA 1
ATOM 653 C C . GLU A 1 86 ? -25.213 -2.273 28.068 1.00 95.56 86 GLU A C 1
ATOM 655 O O . GLU A 1 86 ? -24.842 -2.802 27.017 1.00 95.56 86 GLU A O 1
ATOM 660 N N . ALA A 1 87 ? -25.701 -1.030 28.087 1.00 95.12 87 ALA A N 1
ATOM 661 C CA . ALA A 1 87 ? -25.803 -0.192 26.895 1.00 95.12 87 ALA A CA 1
ATOM 662 C C . ALA A 1 87 ? -24.423 0.104 26.285 1.00 95.12 87 ALA A C 1
ATOM 664 O O . ALA A 1 87 ? -24.249 -0.019 25.070 1.00 95.12 87 ALA A O 1
ATOM 665 N N . ILE A 1 88 ? -23.425 0.414 27.118 1.00 94.88 88 ILE A N 1
ATOM 666 C CA . ILE A 1 88 ? -22.036 0.616 26.682 1.00 94.88 88 ILE A CA 1
ATOM 667 C C . ILE A 1 88 ? -21.459 -0.682 26.110 1.00 94.88 88 ILE A C 1
ATOM 669 O O . ILE A 1 88 ? -20.829 -0.660 25.055 1.00 94.88 88 ILE A O 1
ATOM 673 N N . ALA A 1 89 ? -21.701 -1.827 26.751 1.00 95.56 89 ALA A N 1
ATOM 674 C CA . ALA A 1 89 ? -21.240 -3.120 26.255 1.00 95.56 89 ALA A CA 1
ATOM 675 C C . ALA A 1 89 ? -21.844 -3.449 24.880 1.00 95.56 89 ALA A C 1
ATOM 677 O O . ALA A 1 89 ? -21.118 -3.854 23.972 1.00 95.56 89 ALA A O 1
ATOM 678 N N . LYS A 1 90 ? -23.148 -3.208 24.691 1.00 94.94 90 LYS A N 1
ATOM 679 C CA . LYS A 1 90 ? -23.824 -3.361 23.391 1.00 94.94 90 LYS A CA 1
ATOM 680 C C . LYS A 1 90 ? -23.238 -2.428 22.337 1.00 94.94 90 LYS A C 1
ATOM 682 O O . LYS A 1 90 ? -23.002 -2.858 21.210 1.00 94.94 90 LYS A O 1
ATOM 687 N N . HIS A 1 91 ? -22.962 -1.178 22.703 1.00 95.00 91 HIS A N 1
ATOM 688 C CA . HIS A 1 91 ? -22.341 -0.222 21.794 1.00 95.00 91 HIS A CA 1
ATOM 689 C C . HIS A 1 91 ? -20.927 -0.662 21.387 1.00 95.00 91 HIS A C 1
ATOM 691 O O . HIS A 1 91 ? -20.623 -0.728 20.196 1.00 95.00 91 HIS A O 1
ATOM 697 N N . ASN A 1 92 ? -20.100 -1.078 22.346 1.00 93.81 92 ASN A N 1
ATOM 698 C CA . ASN A 1 92 ? -18.753 -1.585 22.084 1.00 93.81 92 ASN A CA 1
ATOM 699 C C . ASN A 1 92 ? -18.770 -2.832 21.187 1.00 93.81 92 ASN A C 1
ATOM 701 O O . ASN A 1 92 ? -17.959 -2.936 20.269 1.00 93.81 92 ASN A O 1
ATOM 705 N N . LEU A 1 93 ? -19.717 -3.751 21.406 1.00 94.69 93 LEU A N 1
ATOM 706 C CA . LEU A 1 93 ? -19.903 -4.919 20.542 1.00 94.69 93 LEU A CA 1
ATOM 707 C C . LEU A 1 93 ? -20.346 -4.527 19.130 1.00 94.69 93 LEU A C 1
ATOM 709 O O . LEU A 1 93 ? -19.866 -5.109 18.162 1.00 94.69 93 LEU A O 1
ATOM 713 N N . SER A 1 94 ? -21.213 -3.518 18.989 1.00 95.00 94 SER A N 1
ATOM 714 C CA . SER A 1 94 ? -21.652 -3.049 17.668 1.00 95.00 94 SER A CA 1
ATOM 715 C C . SER A 1 94 ? -20.503 -2.471 16.835 1.00 95.00 94 SER A C 1
ATOM 717 O O . SER A 1 94 ? -20.443 -2.706 15.631 1.00 95.00 94 SER A O 1
ATOM 719 N N . LEU A 1 95 ? -19.550 -1.793 17.483 1.00 95.38 95 LEU A N 1
ATOM 720 C CA . LEU A 1 95 ? -18.384 -1.196 16.827 1.00 95.38 95 LEU A CA 1
ATOM 721 C C . LEU A 1 95 ? -17.280 -2.209 16.510 1.00 95.38 95 LEU A C 1
ATOM 723 O O . LEU A 1 95 ? -16.383 -1.912 15.725 1.00 95.38 95 LEU A O 1
ATOM 727 N N . GLN A 1 96 ? -17.313 -3.399 17.112 1.00 94.69 96 GLN A N 1
ATOM 728 C CA . GLN A 1 96 ? -16.239 -4.381 16.986 1.00 94.69 96 GLN A CA 1
ATOM 729 C C . GLN A 1 96 ? -15.956 -4.739 15.520 1.00 94.69 96 GLN A C 1
ATOM 731 O O . GLN A 1 96 ? -14.798 -4.723 15.102 1.00 94.69 96 GLN A O 1
ATOM 736 N N . ASN A 1 97 ? -17.001 -5.019 14.738 1.00 92.94 97 ASN A N 1
ATOM 737 C CA . ASN A 1 97 ? -16.855 -5.391 13.330 1.00 92.94 97 ASN A CA 1
ATOM 738 C C . ASN A 1 97 ? -16.289 -4.234 12.497 1.00 92.94 97 ASN A C 1
ATOM 740 O O . ASN A 1 97 ? -15.315 -4.428 11.778 1.00 92.94 97 ASN A O 1
ATOM 744 N N . GLU A 1 98 ? -16.816 -3.020 12.673 1.00 95.00 98 GLU A N 1
ATOM 745 C CA . GLU A 1 98 ? -16.324 -1.830 11.967 1.00 95.00 98 GLU A CA 1
ATOM 746 C C . GLU A 1 98 ? -14.850 -1.545 12.294 1.00 95.00 98 GLU A C 1
ATOM 748 O O . GLU A 1 98 ? -14.055 -1.240 11.406 1.00 95.00 98 GLU A O 1
ATOM 753 N N . LEU A 1 99 ? -14.442 -1.710 13.556 1.00 95.19 99 LEU A N 1
ATOM 754 C CA . LEU A 1 99 ? -13.047 -1.547 13.966 1.00 95.19 99 LEU A CA 1
ATOM 755 C C . LEU A 1 99 ? -12.129 -2.629 13.383 1.00 95.19 99 LEU A C 1
ATOM 757 O O . LEU A 1 99 ? -10.974 -2.334 13.057 1.00 95.19 99 LEU A O 1
ATOM 761 N N . TYR A 1 100 ? -12.606 -3.870 13.246 1.00 96.38 100 TYR A N 1
ATOM 762 C CA . TYR A 1 100 ? -11.854 -4.925 12.562 1.00 96.38 100 TYR A CA 1
ATOM 763 C C . TYR A 1 100 ? -11.694 -4.626 11.074 1.00 96.38 100 TYR A C 1
ATOM 765 O O . TYR A 1 100 ? -10.578 -4.736 10.560 1.00 96.38 100 TYR A O 1
ATOM 773 N N . ASP A 1 101 ? -12.759 -4.181 10.414 1.00 97.00 101 ASP A N 1
ATOM 774 C CA . ASP A 1 101 ? -12.735 -3.803 9.002 1.00 97.00 101 ASP A CA 1
ATOM 775 C C . ASP A 1 101 ? -11.794 -2.615 8.771 1.00 97.00 101 ASP A C 1
ATOM 777 O O . ASP A 1 101 ? -10.925 -2.649 7.893 1.00 97.00 101 ASP A O 1
ATOM 781 N N . LEU A 1 102 ? -11.873 -1.585 9.616 1.00 97.19 102 LEU A N 1
ATOM 782 C CA . LEU A 1 102 ? -10.983 -0.428 9.557 1.00 97.19 102 LEU A CA 1
ATOM 783 C C . LEU A 1 102 ? -9.517 -0.825 9.784 1.00 97.19 102 LEU A C 1
ATOM 785 O O . LEU A 1 102 ? -8.616 -0.352 9.086 1.00 97.19 102 LEU A O 1
ATOM 789 N N . ARG A 1 103 ? -9.252 -1.726 10.735 1.00 97.31 103 ARG A N 1
ATOM 790 C CA . ARG A 1 103 ? -7.901 -2.247 10.974 1.00 97.31 103 ARG A CA 1
ATOM 791 C C . ARG A 1 103 ? -7.387 -3.042 9.774 1.00 97.31 103 ARG A C 1
ATOM 793 O O . ARG A 1 103 ? -6.226 -2.867 9.404 1.00 97.31 103 ARG A O 1
ATOM 800 N N . SER A 1 104 ? -8.224 -3.888 9.173 1.00 97.69 104 SER A N 1
ATOM 801 C CA . SER A 1 104 ? -7.863 -4.680 7.992 1.00 97.69 104 SER A CA 1
ATOM 802 C C . SER A 1 104 ? -7.538 -3.777 6.807 1.00 97.69 104 SER A C 1
ATOM 804 O O . SER A 1 104 ? -6.452 -3.857 6.247 1.00 97.69 104 SER A O 1
ATOM 806 N N . THR A 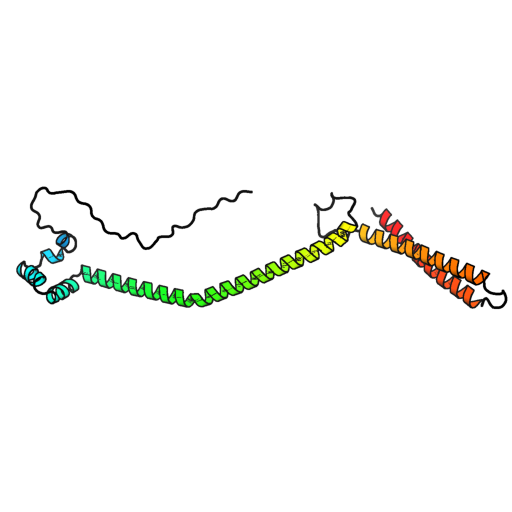1 105 ? -8.428 -2.842 6.483 1.00 97.12 105 THR A N 1
ATOM 807 C CA . THR A 1 105 ? -8.247 -1.905 5.363 1.00 97.12 105 THR A CA 1
ATOM 808 C C . THR A 1 105 ? -7.012 -1.021 5.533 1.00 97.12 105 THR A C 1
ATOM 810 O O . THR A 1 105 ? -6.274 -0.791 4.572 1.00 97.12 105 THR A O 1
ATOM 813 N N . THR A 1 106 ? -6.738 -0.564 6.759 1.00 97.19 106 THR A N 1
ATOM 814 C CA . THR A 1 106 ? -5.529 0.212 7.074 1.00 97.19 106 THR A CA 1
ATOM 815 C C . THR A 1 106 ? -4.270 -0.628 6.891 1.00 97.19 106 THR A C 1
ATOM 817 O O . THR A 1 106 ? -3.289 -0.148 6.321 1.00 97.19 106 THR A O 1
ATOM 820 N N . LYS A 1 107 ? -4.297 -1.890 7.334 1.00 97.56 107 LYS A N 1
ATOM 821 C CA . LYS A 1 107 ? -3.199 -2.832 7.117 1.00 97.56 107 LYS A CA 1
ATOM 822 C C . LYS A 1 107 ? -2.952 -3.058 5.624 1.00 97.56 107 LYS A C 1
ATOM 824 O O . LYS A 1 107 ? -1.830 -2.865 5.173 1.00 97.56 107 LYS A O 1
ATOM 829 N N . ASP A 1 108 ? -3.992 -3.341 4.848 1.00 97.69 108 ASP A N 1
ATOM 830 C CA . ASP A 1 108 ? -3.872 -3.570 3.404 1.00 97.69 108 ASP A CA 1
ATOM 831 C C . ASP A 1 108 ? -3.366 -2.324 2.657 1.00 97.69 108 ASP A C 1
ATOM 833 O O . ASP A 1 108 ? -2.626 -2.411 1.675 1.00 97.69 108 ASP A O 1
ATOM 837 N N . ALA A 1 109 ? -3.763 -1.125 3.093 1.00 97.19 109 ALA A N 1
ATOM 838 C CA . ALA A 1 109 ? -3.243 0.128 2.549 1.00 97.19 109 ALA A CA 1
ATOM 839 C C . ALA A 1 109 ? -1.757 0.329 2.887 1.00 97.19 109 ALA A C 1
ATOM 841 O O . ALA A 1 109 ? -0.984 0.738 2.018 1.00 97.19 109 ALA A O 1
ATOM 842 N N . TYR A 1 110 ? -1.356 0.016 4.121 1.00 97.62 110 TYR A N 1
ATOM 843 C CA . TYR A 1 110 ? 0.035 0.092 4.559 1.00 97.62 110 TYR A CA 1
ATOM 844 C C . TYR A 1 110 ? 0.924 -0.899 3.802 1.00 97.62 110 TYR A C 1
ATOM 846 O O . TYR A 1 110 ? 1.970 -0.505 3.285 1.00 97.62 110 TYR A O 1
ATOM 854 N N . ASP A 1 111 ? 0.483 -2.149 3.674 1.00 98.06 111 ASP A N 1
ATOM 855 C CA . ASP A 1 111 ? 1.217 -3.201 2.971 1.00 98.06 111 ASP A CA 1
ATOM 856 C C . ASP A 1 111 ? 1.422 -2.811 1.497 1.00 98.06 111 ASP A C 1
ATOM 858 O O . ASP A 1 111 ? 2.551 -2.815 1.001 1.00 98.06 111 ASP A O 1
ATOM 862 N N . ARG A 1 112 ? 0.378 -2.296 0.826 1.00 96.69 112 ARG A N 1
ATOM 863 C CA . ARG A 1 112 ? 0.497 -1.752 -0.541 1.00 96.69 112 ARG A CA 1
ATOM 864 C C . ARG A 1 112 ? 1.481 -0.589 -0.644 1.00 96.69 112 ARG A C 1
ATOM 866 O O . ARG A 1 112 ? 2.257 -0.520 -1.598 1.00 96.69 112 ARG A O 1
ATOM 873 N N . ALA A 1 113 ? 1.455 0.343 0.306 1.00 96.81 113 ALA A N 1
ATOM 874 C CA . ALA A 1 113 ? 2.389 1.466 0.317 1.00 96.81 113 ALA A CA 1
ATOM 875 C C . ALA A 1 113 ? 3.835 0.986 0.511 1.00 96.81 113 ALA A C 1
ATOM 877 O O . ALA A 1 113 ? 4.752 1.492 -0.141 1.00 96.81 113 ALA A O 1
ATOM 878 N N . ARG A 1 114 ? 4.041 -0.024 1.361 1.00 97.19 114 ARG A N 1
ATOM 879 C CA . ARG A 1 114 ? 5.353 -0.617 1.613 1.00 97.19 114 ARG A CA 1
ATOM 880 C C . ARG A 1 114 ? 5.887 -1.357 0.390 1.00 97.19 114 ARG A C 1
ATOM 882 O O . ARG A 1 114 ? 7.057 -1.191 0.045 1.00 97.19 114 ARG A O 1
ATOM 889 N N . ASP A 1 115 ? 5.031 -2.087 -0.312 1.00 97.44 115 ASP A N 1
ATOM 890 C CA . ASP A 1 115 ? 5.381 -2.745 -1.571 1.00 97.44 115 ASP A CA 1
ATOM 891 C C . ASP A 1 115 ? 5.762 -1.735 -2.653 1.00 97.44 115 ASP A C 1
ATOM 893 O O . ASP A 1 115 ? 6.772 -1.901 -3.342 1.00 97.44 115 ASP A O 1
ATOM 897 N N . LEU A 1 116 ? 5.002 -0.644 -2.779 1.00 96.25 116 LEU A N 1
ATOM 898 C CA . LEU A 1 116 ? 5.332 0.447 -3.697 1.00 96.25 116 LEU A CA 1
ATOM 899 C C . LEU A 1 116 ? 6.657 1.119 -3.331 1.00 96.25 116 LEU A C 1
ATOM 901 O O . LEU A 1 116 ? 7.454 1.402 -4.223 1.00 96.25 116 LEU A O 1
ATOM 905 N N . GLN A 1 117 ? 6.934 1.319 -2.043 1.00 94.69 117 GLN A N 1
ATOM 906 C CA . GLN A 1 117 ? 8.215 1.845 -1.576 1.00 94.69 117 GLN A CA 1
ATOM 907 C C . GLN A 1 117 ? 9.380 0.914 -1.945 1.00 94.69 117 GLN A C 1
ATOM 909 O O . GLN A 1 117 ? 10.421 1.381 -2.411 1.00 94.69 117 GLN A O 1
ATOM 914 N N . ASN A 1 118 ? 9.207 -0.398 -1.779 1.00 95.25 118 ASN A N 1
ATOM 915 C CA . ASN A 1 118 ? 10.216 -1.386 -2.156 1.00 95.25 118 ASN A CA 1
ATOM 916 C C . ASN A 1 118 ? 10.451 -1.390 -3.673 1.00 95.25 118 ASN A C 1
ATOM 918 O O . ASN A 1 118 ? 11.598 -1.376 -4.120 1.00 95.25 118 ASN A O 1
ATOM 922 N N . ARG A 1 119 ? 9.378 -1.336 -4.473 1.00 93.69 119 ARG A N 1
ATOM 923 C CA . ARG A 1 119 ? 9.467 -1.216 -5.938 1.00 93.69 119 ARG A CA 1
ATOM 924 C C . ARG A 1 119 ? 10.157 0.076 -6.363 1.00 93.69 119 ARG A C 1
ATOM 926 O O . ARG A 1 119 ? 11.003 0.044 -7.252 1.00 93.69 119 ARG A O 1
ATOM 933 N N . TRP A 1 120 ? 9.844 1.193 -5.711 1.00 92.19 120 TRP A N 1
ATOM 934 C CA . TRP A 1 120 ? 10.503 2.471 -5.967 1.00 92.19 120 TRP A CA 1
ATOM 935 C C . TRP A 1 120 ? 12.005 2.396 -5.693 1.00 92.19 120 TRP A C 1
ATOM 937 O O . TRP A 1 120 ? 12.790 2.868 -6.505 1.00 92.19 120 TRP A O 1
ATOM 947 N N . ALA A 1 121 ? 12.425 1.743 -4.606 1.00 90.88 121 ALA A N 1
ATOM 948 C CA . ALA A 1 121 ? 13.843 1.575 -4.296 1.00 90.88 121 ALA A CA 1
ATOM 949 C C . ALA A 1 121 ? 14.610 0.780 -5.372 1.00 90.88 121 ALA A C 1
ATOM 951 O O . ALA A 1 121 ? 15.797 1.031 -5.579 1.00 90.88 121 ALA A O 1
ATOM 952 N N . VAL A 1 122 ? 13.950 -0.159 -6.063 1.00 90.81 122 VAL A N 1
ATOM 953 C CA . VAL A 1 122 ? 14.535 -0.879 -7.208 1.00 90.81 122 VAL A CA 1
ATOM 954 C C . VAL A 1 122 ? 14.679 0.051 -8.410 1.00 90.81 122 VAL A C 1
ATOM 956 O O . VAL A 1 122 ? 15.781 0.186 -8.929 1.00 90.81 122 VAL A O 1
ATOM 959 N N . VAL A 1 123 ? 13.608 0.750 -8.795 1.00 88.50 123 VAL A N 1
ATOM 960 C CA . VAL A 1 123 ? 13.629 1.689 -9.933 1.00 88.50 123 VAL A CA 1
ATOM 961 C C . VAL A 1 123 ? 14.646 2.809 -9.713 1.00 88.50 123 VAL A C 1
ATOM 963 O O . VAL A 1 123 ? 15.395 3.164 -10.616 1.00 88.50 123 VAL A O 1
ATOM 966 N N . ASP A 1 124 ? 14.721 3.345 -8.498 1.00 83.62 124 ASP A N 1
ATOM 967 C CA . ASP A 1 124 ? 15.687 4.376 -8.126 1.00 83.62 124 ASP A CA 1
ATOM 968 C C . ASP A 1 124 ? 17.126 3.833 -8.150 1.00 83.62 124 ASP A C 1
ATOM 970 O O . ASP A 1 124 ? 18.047 4.537 -8.559 1.00 83.62 124 ASP A O 1
ATOM 974 N N . ARG A 1 125 ? 17.348 2.556 -7.799 1.00 82.00 125 ARG A N 1
ATOM 975 C CA . ARG A 1 125 ? 18.656 1.907 -7.990 1.00 82.00 125 ARG A CA 1
ATOM 976 C C . ARG A 1 125 ? 19.010 1.789 -9.471 1.00 82.00 125 ARG A C 1
ATOM 978 O O . ARG A 1 125 ? 20.106 2.194 -9.836 1.00 82.00 125 ARG A O 1
ATOM 985 N N . GLU A 1 126 ? 18.106 1.291 -10.310 1.00 80.00 126 GLU A N 1
ATOM 986 C CA . GLU A 1 126 ? 18.327 1.156 -11.759 1.00 80.00 126 GLU A CA 1
ATOM 987 C C . GLU A 1 126 ? 18.625 2.513 -12.406 1.00 80.00 126 GLU A C 1
ATOM 989 O O . GLU A 1 126 ? 19.587 2.661 -13.161 1.00 80.00 126 GLU A O 1
ATOM 994 N N . GLN A 1 127 ? 17.855 3.543 -12.050 1.00 72.31 127 GLN A N 1
ATOM 995 C CA . GLN A 1 127 ? 18.122 4.912 -12.476 1.00 72.31 127 GLN A CA 1
ATOM 996 C C . GLN A 1 127 ? 19.498 5.368 -11.998 1.00 72.31 127 GLN A C 1
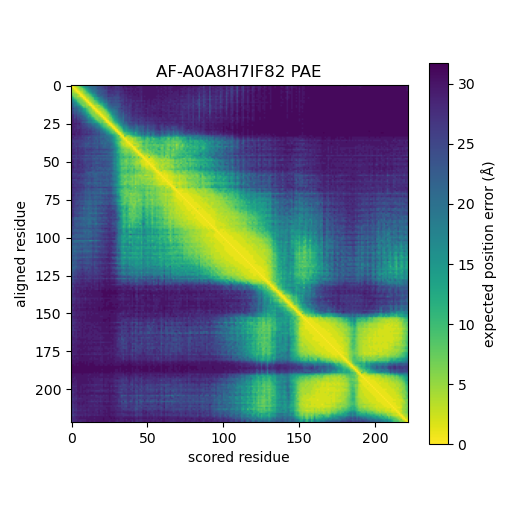ATOM 998 O O . GLN A 1 127 ? 20.302 5.851 -12.797 1.00 72.31 127 GLN A O 1
ATOM 1003 N N . ARG A 1 128 ? 19.814 5.181 -10.712 1.00 68.06 128 ARG A N 1
ATOM 1004 C CA . ARG A 1 128 ? 21.124 5.536 -10.165 1.00 68.06 128 ARG A CA 1
ATOM 1005 C C . ARG A 1 128 ? 22.264 4.776 -10.813 1.00 68.06 128 ARG A C 1
ATOM 1007 O O . ARG A 1 128 ? 23.311 5.383 -10.942 1.00 68.06 128 ARG A O 1
ATOM 1014 N N . GLU A 1 129 ? 22.109 3.533 -11.245 1.00 67.56 129 GLU A N 1
ATOM 1015 C CA . GLU A 1 129 ? 23.136 2.799 -11.994 1.00 67.56 129 GLU A CA 1
ATOM 1016 C C . GLU A 1 129 ? 23.336 3.398 -13.391 1.00 67.56 129 GLU A C 1
ATOM 1018 O O . GLU A 1 129 ? 24.470 3.696 -13.772 1.00 67.56 129 GLU A O 1
ATOM 1023 N N . VAL A 1 130 ? 22.250 3.708 -14.110 1.00 61.91 130 VAL A N 1
ATOM 1024 C CA . VAL A 1 130 ? 22.311 4.433 -15.393 1.00 61.91 130 VAL A CA 1
ATOM 1025 C C . VAL A 1 130 ? 23.013 5.791 -15.235 1.00 61.91 130 VAL A C 1
ATOM 1027 O O . VAL A 1 130 ? 23.771 6.210 -16.117 1.00 61.91 130 VAL A O 1
ATOM 1030 N N . TYR A 1 131 ? 22.820 6.464 -14.097 1.00 56.81 131 TYR A N 1
ATOM 1031 C CA . TYR A 1 131 ? 23.479 7.731 -13.779 1.00 56.81 131 TYR A CA 1
ATOM 1032 C C . TYR A 1 131 ? 24.915 7.563 -13.216 1.00 56.81 131 TYR A C 1
ATOM 1034 O O . TYR A 1 131 ? 25.800 8.343 -13.570 1.00 56.81 131 TYR A O 1
ATOM 1042 N N . GLN A 1 132 ? 25.202 6.551 -12.387 1.00 53.53 132 GLN A N 1
ATOM 1043 C CA . GLN A 1 132 ? 26.496 6.331 -11.712 1.00 53.53 132 GLN A CA 1
ATOM 1044 C C . GLN A 1 132 ? 27.553 5.724 -12.618 1.00 53.53 132 GLN A C 1
ATOM 1046 O O . GLN A 1 132 ? 28.708 6.131 -12.505 1.00 53.53 132 GLN A O 1
ATOM 1051 N N . VAL A 1 133 ? 27.186 4.840 -13.555 1.00 53.12 133 VAL A N 1
ATOM 1052 C CA . VAL A 1 133 ? 28.134 4.318 -14.559 1.00 53.12 133 VAL A CA 1
ATOM 1053 C C . VAL A 1 133 ? 28.798 5.472 -15.340 1.00 53.12 133 VAL A C 1
ATOM 1055 O O . VAL A 1 133 ? 29.874 5.306 -15.905 1.00 53.12 133 VAL A O 1
ATOM 1058 N N . ARG A 1 134 ? 28.222 6.687 -15.302 1.00 50.19 134 ARG A N 1
ATOM 1059 C CA . ARG A 1 134 ? 28.779 7.905 -15.906 1.00 50.19 134 ARG A CA 1
ATOM 1060 C C . ARG A 1 134 ? 29.377 8.930 -14.927 1.00 50.19 134 ARG A C 1
ATOM 1062 O O . ARG A 1 134 ? 30.325 9.613 -15.304 1.00 50.19 134 ARG A O 1
ATOM 1069 N N . ILE A 1 135 ? 28.856 9.085 -13.703 1.00 45.53 135 ILE A N 1
ATOM 1070 C CA . ILE A 1 135 ? 29.360 10.055 -12.694 1.00 45.53 135 ILE A CA 1
ATOM 1071 C C . ILE A 1 135 ? 30.471 9.428 -11.820 1.00 45.53 135 ILE A C 1
ATOM 1073 O O . ILE A 1 135 ? 30.662 9.775 -10.659 1.00 45.53 135 ILE A O 1
ATOM 1077 N N . GLY A 1 136 ? 31.280 8.528 -12.384 1.00 47.06 136 GLY A N 1
ATOM 1078 C CA . GLY A 1 136 ? 32.484 7.996 -11.732 1.00 47.06 136 GLY A CA 1
ATOM 1079 C C . GLY A 1 136 ? 33.567 9.044 -11.422 1.00 47.06 136 GLY A C 1
ATOM 1080 O O . GLY A 1 136 ? 34.597 8.691 -10.859 1.00 47.06 136 GLY A O 1
ATOM 1081 N N . THR A 1 137 ? 33.364 10.324 -11.760 1.00 50.41 137 THR A N 1
ATOM 1082 C CA . THR A 1 137 ? 34.377 11.380 -11.592 1.00 50.41 137 THR A CA 1
ATOM 1083 C C . THR A 1 137 ? 33.976 12.563 -10.714 1.00 50.41 137 THR A C 1
ATOM 1085 O O . THR A 1 137 ? 34.867 13.304 -10.324 1.00 50.41 137 THR A O 1
ATOM 1088 N N . ASN A 1 138 ? 32.704 12.773 -10.341 1.00 50.84 138 ASN A N 1
ATOM 1089 C CA . ASN A 1 138 ? 32.334 13.966 -9.557 1.00 50.84 138 ASN A CA 1
ATOM 1090 C C . ASN A 1 138 ? 31.184 13.733 -8.568 1.00 50.84 138 ASN A C 1
ATOM 1092 O O . ASN A 1 138 ? 30.015 13.999 -8.836 1.00 50.84 138 ASN A O 1
ATOM 1096 N N . LYS A 1 139 ? 31.558 13.304 -7.360 1.00 53.97 139 LYS A N 1
ATOM 1097 C CA . LYS A 1 139 ? 30.683 13.059 -6.198 1.00 53.97 139 LYS A CA 1
ATOM 1098 C C . LYS A 1 139 ? 29.951 14.310 -5.669 1.00 53.97 139 LYS A C 1
ATOM 1100 O O . LYS A 1 139 ? 29.069 14.177 -4.830 1.00 53.97 139 LYS A O 1
ATOM 1105 N N . HIS A 1 140 ? 30.304 15.512 -6.132 1.00 53.94 140 HIS A N 1
ATOM 1106 C CA . HIS A 1 140 ? 29.869 16.780 -5.530 1.00 53.94 140 HIS A CA 1
ATOM 1107 C C . HIS A 1 140 ? 28.554 17.357 -6.099 1.00 53.94 140 HIS A C 1
ATOM 1109 O O . HIS A 1 140 ? 27.985 18.280 -5.527 1.00 53.94 140 HIS A O 1
ATOM 1115 N N . VAL A 1 141 ? 28.035 16.828 -7.213 1.00 54.81 141 VAL A N 1
ATOM 1116 C CA . VAL A 1 141 ? 26.861 17.416 -7.903 1.00 54.81 141 VAL A CA 1
ATOM 1117 C C . VAL A 1 141 ? 25.516 16.863 -7.386 1.00 54.81 141 VAL A C 1
ATOM 1119 O O . VAL A 1 141 ? 24.461 17.429 -7.654 1.00 54.81 141 VAL A O 1
ATOM 1122 N N . LEU A 1 142 ? 25.525 15.796 -6.580 1.00 53.22 142 LEU A N 1
ATOM 1123 C CA . LEU A 1 142 ? 24.311 15.067 -6.174 1.00 53.22 142 LEU A CA 1
ATOM 1124 C C . LEU A 1 142 ? 23.483 15.713 -5.048 1.00 53.22 142 LEU A C 1
ATOM 1126 O O . LEU A 1 142 ? 22.415 15.200 -4.730 1.00 53.22 142 LEU A O 1
ATOM 1130 N N . LEU A 1 143 ? 23.928 16.817 -4.441 1.00 55.34 143 LEU A N 1
ATOM 1131 C CA . LEU A 1 143 ? 23.230 17.405 -3.288 1.00 55.34 143 LEU A CA 1
ATOM 1132 C C . LEU A 1 143 ? 22.190 18.479 -3.644 1.00 55.34 143 LEU A C 1
ATOM 1134 O O . LEU A 1 143 ? 21.465 18.912 -2.756 1.00 55.34 143 LEU A O 1
ATOM 1138 N N . ILE A 1 144 ? 22.098 18.918 -4.906 1.00 57.28 144 ILE A N 1
ATOM 1139 C CA . ILE A 1 144 ? 21.399 20.179 -5.223 1.00 57.28 144 ILE A CA 1
ATOM 1140 C C . ILE A 1 144 ? 20.088 19.993 -6.010 1.00 57.28 144 ILE A C 1
ATOM 1142 O O . ILE A 1 144 ? 19.198 20.829 -5.865 1.00 57.28 144 ILE A O 1
ATOM 1146 N N . ASN A 1 145 ? 19.891 18.927 -6.802 1.00 44.84 145 ASN A N 1
ATOM 1147 C CA . ASN A 1 145 ? 18.588 18.679 -7.451 1.00 44.84 145 ASN A CA 1
ATOM 1148 C C . ASN A 1 145 ? 18.493 17.299 -8.148 1.00 44.84 145 ASN A C 1
ATOM 1150 O O . ASN A 1 145 ? 19.218 17.077 -9.118 1.00 44.84 145 ASN A O 1
ATOM 1154 N N . PRO A 1 146 ? 17.592 16.382 -7.741 1.00 53.94 146 PRO A N 1
ATOM 1155 C CA . PRO A 1 146 ? 17.464 15.064 -8.376 1.00 53.94 146 PRO A CA 1
ATOM 1156 C C . PRO A 1 146 ? 16.673 15.064 -9.702 1.00 53.94 146 PRO A C 1
ATOM 1158 O O . PRO A 1 146 ? 16.761 14.101 -10.454 1.00 53.94 146 PRO A O 1
ATOM 1161 N N . ILE A 1 147 ? 15.928 16.131 -10.026 1.00 50.41 147 ILE A N 1
ATOM 1162 C CA . ILE A 1 147 ? 15.017 16.170 -11.194 1.00 50.41 147 ILE A CA 1
ATOM 1163 C C . ILE A 1 147 ? 15.694 16.740 -12.460 1.00 50.41 147 ILE A C 1
ATOM 1165 O O . ILE A 1 147 ? 15.257 16.481 -13.577 1.00 50.41 147 ILE A O 1
ATOM 1169 N N . LEU A 1 148 ? 16.807 17.467 -12.322 1.00 47.97 148 LEU A N 1
ATOM 1170 C CA . LEU A 1 148 ? 17.500 18.131 -13.440 1.00 47.97 148 LEU A CA 1
ATOM 1171 C C . LEU A 1 148 ? 18.571 17.270 -14.133 1.00 47.97 148 LEU A C 1
ATOM 1173 O O . LEU A 1 148 ? 19.213 17.721 -15.079 1.00 47.97 148 LEU A O 1
ATOM 1177 N N . ALA A 1 149 ? 18.781 16.026 -13.698 1.00 52.16 149 ALA A N 1
ATOM 1178 C CA . ALA A 1 149 ? 19.886 15.198 -14.173 1.00 52.16 149 ALA A CA 1
ATOM 1179 C C . ALA A 1 149 ? 19.561 14.328 -15.401 1.00 52.16 149 ALA A C 1
ATOM 1181 O O . ALA A 1 149 ? 20.234 13.320 -15.617 1.00 52.16 149 ALA A O 1
ATOM 1182 N N . ILE A 1 150 ? 18.675 14.766 -16.308 1.00 52.44 150 ILE A N 1
ATOM 1183 C CA . ILE A 1 150 ? 18.882 14.447 -17.736 1.00 52.44 150 ILE A CA 1
ATOM 1184 C C . ILE A 1 150 ? 20.102 15.266 -18.169 1.00 52.44 150 ILE A C 1
ATOM 1186 O O . ILE A 1 150 ? 20.014 16.286 -18.846 1.00 52.44 150 ILE A O 1
ATOM 1190 N N . HIS A 1 151 ? 21.264 14.890 -17.639 1.00 54.28 151 HIS A N 1
ATOM 1191 C CA . HIS A 1 151 ? 22.448 15.713 -17.702 1.00 54.28 151 HIS A CA 1
ATOM 1192 C C . HIS A 1 151 ? 22.893 15.727 -19.166 1.00 54.28 151 HIS A C 1
ATOM 1194 O O . HIS A 1 151 ? 23.113 14.652 -19.732 1.00 54.28 151 HIS A O 1
ATOM 1200 N N . PRO A 1 152 ? 23.069 16.896 -19.801 1.00 58.53 152 PRO A N 1
ATOM 1201 C CA . PRO A 1 152 ? 23.455 16.986 -21.209 1.00 58.53 152 PRO A CA 1
ATOM 1202 C C . PRO A 1 152 ? 24.768 16.249 -21.537 1.00 58.53 152 PRO A C 1
ATOM 1204 O O . PRO A 1 152 ? 25.020 15.935 -22.694 1.00 58.53 152 PRO A O 1
ATOM 1207 N N . SER A 1 153 ? 25.579 15.871 -20.537 1.00 60.50 153 SER A N 1
ATOM 1208 C CA . SER A 1 153 ? 26.711 14.946 -20.734 1.00 60.50 153 SER A CA 1
ATOM 1209 C C . SER A 1 153 ? 26.285 13.529 -21.148 1.00 60.50 153 SER A C 1
ATOM 1211 O O . SER A 1 153 ? 26.990 12.881 -21.927 1.00 60.50 153 SER A O 1
ATOM 1213 N N . PHE A 1 154 ? 25.130 13.027 -20.680 1.00 65.19 154 PHE A N 1
ATOM 1214 C CA . PHE A 1 154 ? 24.639 11.707 -21.079 1.00 65.19 154 PHE A CA 1
ATOM 1215 C C . PHE A 1 154 ? 24.401 11.653 -22.589 1.00 65.19 154 PHE A C 1
ATOM 1217 O O . PHE A 1 154 ? 24.954 10.798 -23.290 1.00 65.19 154 PHE A O 1
ATOM 1224 N N . LEU A 1 155 ? 23.640 12.628 -23.078 1.00 73.38 155 LEU A N 1
ATOM 1225 C CA . LEU A 1 155 ? 23.356 12.803 -24.492 1.00 73.38 155 LEU A CA 1
ATOM 1226 C C . LEU A 1 155 ? 24.638 13.077 -25.290 1.00 73.38 155 LEU A C 1
ATOM 1228 O O . LEU A 1 155 ? 24.835 12.453 -26.327 1.00 73.38 155 LEU A O 1
ATOM 1232 N N . LEU A 1 156 ? 25.549 13.904 -24.764 1.00 77.44 156 LEU A N 1
ATOM 1233 C CA . LEU A 1 156 ? 26.814 14.231 -25.424 1.00 77.44 156 LEU A CA 1
ATOM 1234 C C . LEU A 1 156 ? 27.733 13.016 -25.596 1.00 77.44 156 LEU A C 1
ATOM 1236 O O . LEU A 1 156 ? 28.238 12.814 -26.691 1.00 77.44 156 LEU A O 1
ATOM 1240 N N . MET A 1 157 ? 27.941 12.159 -24.584 1.00 77.31 157 MET A N 1
ATOM 1241 C CA . MET A 1 157 ? 28.763 10.960 -24.843 1.00 77.31 157 MET A CA 1
ATOM 1242 C C . MET A 1 157 ? 28.040 9.933 -25.726 1.00 77.31 157 MET A C 1
ATOM 1244 O O . MET A 1 157 ? 28.706 9.239 -26.485 1.00 77.31 157 MET A O 1
ATOM 1248 N N . ARG A 1 158 ? 26.700 9.832 -25.686 1.00 82.00 158 ARG A N 1
ATOM 1249 C CA . ARG A 1 158 ? 25.987 8.997 -26.674 1.00 82.00 158 ARG A CA 1
ATOM 1250 C C . ARG A 1 158 ? 26.196 9.534 -28.086 1.00 82.00 158 ARG A C 1
ATOM 1252 O O . ARG A 1 158 ? 26.402 8.738 -28.995 1.00 82.00 158 ARG A O 1
ATOM 1259 N N . LEU A 1 159 ? 26.188 10.857 -28.245 1.00 84.56 159 LEU A N 1
ATOM 1260 C CA . LEU A 1 159 ? 26.521 11.519 -29.499 1.00 84.56 159 LEU A CA 1
ATOM 1261 C C . LEU A 1 159 ? 27.962 11.195 -29.915 1.00 84.56 159 LEU A C 1
ATOM 1263 O O . LEU A 1 159 ? 28.146 10.737 -31.032 1.00 84.56 159 LEU A O 1
ATOM 1267 N N . ARG A 1 160 ? 28.946 11.292 -29.009 1.00 85.50 160 ARG A N 1
ATOM 1268 C CA . ARG A 1 160 ? 30.350 10.913 -29.270 1.00 85.50 160 ARG A CA 1
ATOM 1269 C C . ARG A 1 160 ? 30.505 9.475 -29.748 1.00 85.50 160 ARG A C 1
ATOM 1271 O O . ARG A 1 160 ? 31.101 9.249 -30.791 1.00 85.50 160 ARG A O 1
ATOM 1278 N N . HIS A 1 161 ? 29.921 8.508 -29.038 1.00 88.25 161 HIS A N 1
ATOM 1279 C CA . HIS A 1 161 ? 29.967 7.104 -29.459 1.00 88.25 161 HIS A CA 1
ATOM 1280 C C . HIS A 1 161 ? 29.305 6.891 -30.821 1.00 88.25 161 HIS A C 1
ATOM 1282 O O . HIS A 1 161 ? 29.819 6.144 -31.646 1.00 88.25 161 HIS A O 1
ATOM 1288 N N . ALA A 1 162 ? 28.181 7.564 -31.074 1.00 88.62 162 ALA A N 1
ATOM 1289 C CA . ALA A 1 162 ? 27.512 7.507 -32.364 1.00 88.62 162 ALA A CA 1
ATOM 1290 C C . ALA A 1 162 ? 28.320 8.196 -33.480 1.00 88.62 162 ALA A C 1
ATOM 1292 O O . ALA A 1 162 ? 28.170 7.820 -34.639 1.00 88.62 162 ALA A O 1
ATOM 1293 N N . THR A 1 163 ? 29.146 9.197 -33.166 1.00 91.69 163 THR A N 1
ATOM 1294 C CA . THR A 1 163 ? 30.078 9.834 -34.109 1.00 91.69 163 THR A CA 1
ATOM 1295 C C . THR A 1 163 ? 31.228 8.889 -34.449 1.00 91.69 163 THR A C 1
ATOM 1297 O O . THR A 1 163 ? 31.464 8.659 -35.629 1.00 91.69 163 THR A O 1
ATOM 1300 N N . THR A 1 164 ? 31.873 8.279 -33.448 1.00 92.62 164 THR A N 1
ATOM 1301 C CA . THR A 1 164 ? 32.953 7.296 -33.659 1.00 92.62 164 THR A CA 1
ATOM 1302 C C . THR A 1 164 ? 32.464 6.089 -34.454 1.00 92.62 164 THR A C 1
ATOM 1304 O O . THR A 1 164 ? 33.038 5.772 -35.483 1.00 92.62 164 THR A O 1
ATOM 1307 N N . ALA A 1 165 ? 31.330 5.492 -34.073 1.00 91.94 165 ALA A N 1
ATOM 1308 C CA . ALA A 1 165 ? 30.769 4.356 -34.806 1.00 91.94 165 ALA A CA 1
ATOM 1309 C C . ALA A 1 165 ? 30.408 4.703 -36.265 1.00 91.94 165 ALA A C 1
ATOM 1311 O O . ALA A 1 165 ? 30.441 3.840 -37.139 1.00 91.94 165 ALA A O 1
ATOM 1312 N N . GLN A 1 166 ? 30.043 5.962 -36.535 1.00 91.94 166 GLN A N 1
ATOM 1313 C CA . GLN A 1 166 ? 29.774 6.438 -37.891 1.00 91.94 166 GLN A CA 1
ATOM 1314 C C . GLN A 1 166 ? 31.065 6.612 -38.704 1.00 91.94 166 GLN A C 1
ATOM 1316 O O . GLN A 1 166 ? 31.053 6.363 -39.910 1.00 91.94 166 GLN A O 1
ATOM 1321 N N . ASP A 1 167 ? 32.146 7.048 -38.058 1.00 93.56 167 ASP A N 1
ATOM 1322 C CA . ASP A 1 167 ? 33.473 7.160 -38.664 1.00 93.56 167 ASP A CA 1
ATOM 1323 C C . ASP A 1 167 ? 33.997 5.766 -39.026 1.00 93.56 167 ASP A C 1
ATOM 1325 O O . ASP A 1 167 ? 34.220 5.506 -40.209 1.00 93.56 167 ASP A O 1
ATOM 1329 N N . ASP A 1 168 ? 33.992 4.836 -38.063 1.00 93.94 168 ASP A N 1
ATOM 1330 C CA . ASP A 1 168 ? 34.378 3.430 -38.241 1.00 93.94 168 ASP A CA 1
ATOM 1331 C C . ASP A 1 168 ? 33.583 2.755 -39.373 1.00 93.94 168 ASP A C 1
ATOM 1333 O O . ASP A 1 168 ? 34.145 2.052 -40.212 1.00 9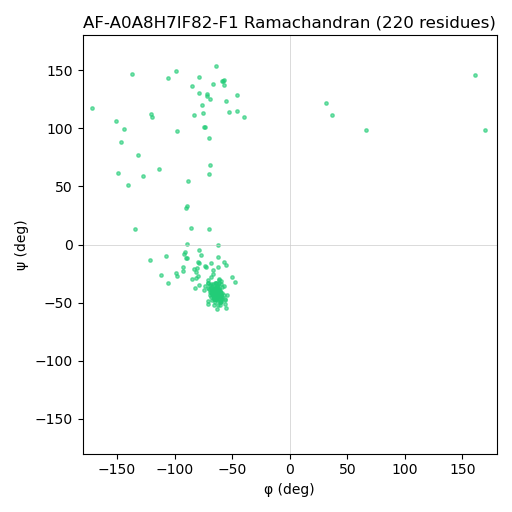3.94 168 ASP A O 1
ATOM 1337 N N . ALA A 1 169 ? 32.265 2.988 -39.447 1.00 91.31 169 ALA A N 1
ATOM 1338 C CA . ALA A 1 169 ? 31.426 2.454 -40.522 1.00 91.31 169 ALA A CA 1
ATOM 1339 C C . ALA A 1 169 ? 31.795 3.035 -41.898 1.00 91.31 169 ALA A C 1
ATOM 1341 O O . ALA A 1 169 ? 31.766 2.319 -42.901 1.00 91.31 169 ALA A O 1
ATOM 1342 N N . SER A 1 170 ? 32.152 4.324 -41.959 1.00 92.69 170 SER A N 1
ATOM 1343 C CA . SER A 1 170 ? 32.599 4.956 -43.203 1.00 92.69 170 SER A CA 1
ATOM 1344 C C . SER A 1 170 ? 33.979 4.455 -43.638 1.00 92.69 170 SER A C 1
ATOM 1346 O O . SER A 1 170 ? 34.184 4.201 -44.826 1.00 92.69 170 SER A O 1
ATOM 1348 N N . GLU A 1 171 ? 34.891 4.228 -42.692 1.00 92.62 171 GLU A N 1
ATOM 1349 C CA . GLU A 1 171 ? 36.206 3.644 -42.958 1.00 92.62 171 GLU A CA 1
ATOM 1350 C C . GLU A 1 171 ? 36.100 2.181 -43.398 1.00 92.62 171 GLU A C 1
ATOM 1352 O O . GLU A 1 171 ? 36.735 1.791 -44.376 1.00 92.62 171 GLU A O 1
ATOM 1357 N N . ALA A 1 172 ? 35.239 1.386 -42.756 1.00 92.12 172 ALA A N 1
ATOM 1358 C CA . ALA A 1 172 ? 34.984 0.000 -43.141 1.00 92.12 172 ALA A CA 1
ATOM 1359 C C . ALA A 1 172 ? 34.402 -0.106 -44.560 1.00 92.12 172 ALA A C 1
ATOM 1361 O O . ALA A 1 172 ? 34.846 -0.947 -45.342 1.00 92.12 172 ALA A O 1
ATOM 1362 N N . ALA A 1 173 ? 33.457 0.770 -44.923 1.00 89.00 173 ALA A N 1
ATOM 1363 C CA . ALA A 1 173 ? 32.902 0.826 -46.276 1.00 89.00 173 ALA A CA 1
ATOM 1364 C C . ALA A 1 173 ? 33.972 1.191 -47.322 1.00 89.00 173 ALA A C 1
ATOM 1366 O O . ALA A 1 173 ? 34.043 0.566 -48.381 1.00 89.00 173 ALA A O 1
ATOM 1367 N N . ALA A 1 174 ? 34.841 2.160 -47.016 1.00 90.06 174 ALA A N 1
ATOM 1368 C CA . ALA A 1 174 ? 35.949 2.534 -47.894 1.00 90.06 174 ALA A CA 1
ATOM 1369 C C . ALA A 1 174 ? 36.985 1.406 -48.035 1.00 90.06 174 ALA A C 1
ATOM 1371 O O . ALA A 1 174 ? 37.425 1.106 -49.145 1.00 90.06 174 ALA A O 1
ATOM 1372 N N . ALA A 1 175 ? 37.345 0.743 -46.934 1.00 90.25 175 ALA A N 1
ATOM 1373 C CA . ALA A 1 175 ? 38.276 -0.381 -46.942 1.00 90.25 175 ALA A CA 1
ATOM 1374 C C . ALA A 1 175 ? 37.732 -1.564 -47.757 1.00 90.25 175 ALA A C 1
ATOM 1376 O O . ALA A 1 175 ? 38.463 -2.132 -48.568 1.00 90.25 175 ALA A O 1
ATOM 1377 N N . ALA A 1 176 ? 36.446 -1.897 -47.600 1.00 87.62 176 ALA A N 1
ATOM 1378 C CA . ALA A 1 176 ? 35.786 -2.955 -48.363 1.00 87.62 176 ALA A CA 1
ATOM 1379 C C . ALA A 1 176 ? 35.792 -2.668 -49.873 1.00 87.62 176 ALA A C 1
ATOM 1381 O O . ALA A 1 176 ? 36.076 -3.559 -50.671 1.00 87.62 176 ALA A O 1
ATOM 1382 N N . PHE A 1 177 ? 35.555 -1.415 -50.265 1.00 86.94 177 PHE A N 1
ATOM 1383 C CA . PHE A 1 177 ? 35.601 -0.982 -51.661 1.00 86.94 177 PHE A CA 1
ATOM 1384 C C . PHE A 1 177 ? 37.020 -1.029 -52.266 1.00 86.94 177 PHE A C 1
ATOM 1386 O O . PHE A 1 177 ? 37.228 -1.439 -53.411 1.00 86.94 177 PHE A O 1
ATOM 1393 N N . VAL A 1 178 ? 38.041 -0.654 -51.492 1.00 86.62 178 VAL A N 1
ATOM 1394 C CA . VAL A 1 178 ? 39.443 -0.771 -51.930 1.00 86.62 178 VAL A CA 1
ATOM 1395 C C . VAL A 1 178 ? 39.851 -2.242 -52.076 1.00 86.62 178 VAL A C 1
ATOM 1397 O O . VAL A 1 178 ? 40.559 -2.599 -53.014 1.00 86.62 178 VAL A O 1
ATOM 1400 N N . GLN A 1 179 ? 39.377 -3.122 -51.195 1.00 84.69 179 GLN A N 1
ATOM 1401 C CA . GLN A 1 179 ? 39.641 -4.560 -51.292 1.00 84.69 179 GLN A CA 1
ATOM 1402 C C . GLN A 1 179 ? 38.919 -5.207 -52.484 1.00 84.69 179 GLN A C 1
ATOM 1404 O O . GLN A 1 179 ? 39.519 -6.020 -53.193 1.00 84.69 179 GLN A O 1
ATOM 1409 N N . SER A 1 180 ? 37.663 -4.835 -52.755 1.00 78.19 180 SER A N 1
ATOM 1410 C CA . SER A 1 180 ? 36.915 -5.357 -53.907 1.00 78.19 180 SER A CA 1
ATOM 1411 C C . SER A 1 180 ? 37.529 -4.911 -55.237 1.00 78.19 180 SER A C 1
ATOM 1413 O O . SER A 1 180 ? 37.708 -5.737 -56.132 1.00 78.19 180 SER A O 1
ATOM 1415 N N . SER A 1 181 ? 37.963 -3.650 -55.336 1.00 72.75 181 SER A N 1
ATOM 1416 C CA . SER A 1 181 ? 38.645 -3.121 -56.527 1.00 72.75 181 SER A CA 1
ATOM 1417 C C . SER A 1 181 ? 40.029 -3.737 -56.783 1.00 72.75 181 SER A C 1
ATOM 1419 O O . SER A 1 181 ? 40.458 -3.793 -57.932 1.00 72.75 181 SER A O 1
ATOM 1421 N N . GLN A 1 182 ? 40.714 -4.250 -55.753 1.00 72.31 182 GLN A N 1
ATOM 1422 C CA . GLN A 1 182 ? 41.984 -4.982 -55.902 1.00 72.31 182 GLN A CA 1
ATOM 1423 C C . GLN A 1 182 ? 41.802 -6.457 -56.296 1.00 72.31 182 GLN A C 1
ATOM 1425 O O . GLN A 1 182 ? 42.717 -7.056 -56.861 1.00 72.31 182 GLN A O 1
ATOM 1430 N N . THR A 1 183 ? 40.644 -7.051 -55.995 1.00 65.38 183 THR A N 1
ATOM 1431 C CA . THR A 1 183 ? 40.386 -8.492 -56.184 1.00 65.38 183 THR A CA 1
ATOM 1432 C C . THR A 1 183 ? 39.611 -8.785 -57.478 1.00 65.38 183 THR A C 1
ATOM 1434 O O . THR A 1 183 ? 39.721 -9.881 -58.033 1.00 65.38 183 THR A O 1
ATOM 1437 N N . ALA A 1 184 ? 38.852 -7.815 -58.000 1.00 58.78 184 ALA A N 1
ATOM 1438 C CA . ALA A 1 184 ? 38.121 -7.940 -59.259 1.00 58.78 184 ALA A CA 1
ATOM 1439 C C . ALA A 1 184 ? 39.044 -7.752 -60.481 1.00 58.78 184 ALA A C 1
ATOM 1441 O O . ALA A 1 184 ? 39.790 -6.779 -60.581 1.00 58.78 184 ALA A O 1
ATOM 1442 N N . LYS A 1 185 ? 38.981 -8.671 -61.458 1.00 56.53 185 LYS A N 1
ATOM 1443 C CA . LYS A 1 185 ? 39.596 -8.457 -62.781 1.00 56.53 185 LYS A CA 1
ATOM 1444 C C . LYS A 1 185 ? 38.982 -7.198 -63.428 1.00 56.53 185 LYS A C 1
ATOM 1446 O O . LYS A 1 185 ? 37.767 -7.029 -63.360 1.00 56.53 185 LYS A O 1
ATOM 1451 N N . PRO A 1 186 ? 39.769 -6.362 -64.128 1.00 51.62 186 PRO A N 1
ATOM 1452 C CA . PRO A 1 186 ? 39.398 -4.992 -64.522 1.00 51.62 186 PRO A CA 1
ATOM 1453 C C . PRO A 1 186 ? 38.299 -4.859 -65.599 1.00 51.62 186 PRO A C 1
ATOM 1455 O O . PRO A 1 186 ? 38.133 -3.781 -66.158 1.00 51.62 186 PRO A O 1
ATOM 1458 N N . ALA A 1 187 ? 37.558 -5.923 -65.921 1.00 52.88 187 ALA A N 1
ATOM 1459 C CA . ALA A 1 187 ? 36.566 -5.933 -67.000 1.00 52.88 187 ALA A CA 1
ATOM 1460 C C . ALA A 1 187 ? 35.096 -5.944 -66.525 1.00 52.88 187 ALA A C 1
ATOM 1462 O O . ALA A 1 187 ? 34.213 -5.753 -67.354 1.00 52.88 187 ALA A O 1
ATOM 1463 N N . GLU A 1 188 ? 34.826 -6.137 -65.228 1.00 53.22 188 GLU A N 1
ATOM 1464 C CA . GLU A 1 188 ? 33.457 -6.274 -64.682 1.00 53.22 188 GLU A CA 1
ATOM 1465 C 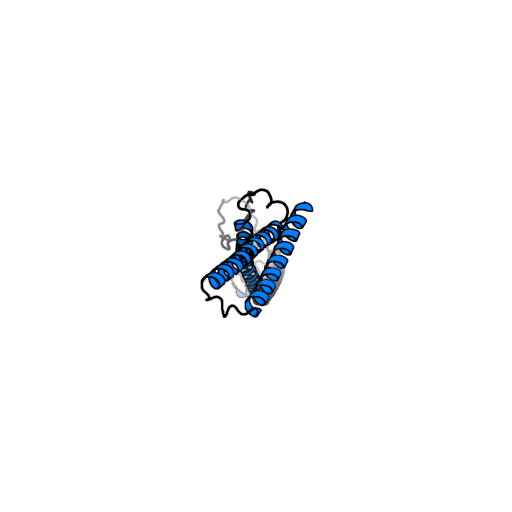C . GLU A 1 188 ? 33.202 -5.444 -63.411 1.00 53.22 188 GLU A C 1
ATOM 1467 O O . GLU A 1 188 ? 32.188 -5.638 -62.753 1.00 53.22 188 GLU A O 1
ATOM 1472 N N . ALA A 1 189 ? 34.075 -4.490 -63.058 1.00 55.59 189 ALA A N 1
ATOM 1473 C CA . ALA A 1 189 ? 33.732 -3.493 -62.041 1.00 55.59 189 ALA A CA 1
ATOM 1474 C C . ALA A 1 189 ? 32.663 -2.563 -62.631 1.00 55.59 189 ALA A C 1
ATOM 1476 O O . ALA A 1 189 ? 32.962 -1.606 -63.350 1.00 55.59 189 ALA A O 1
ATOM 1477 N N . THR A 1 190 ? 31.404 -2.925 -62.404 1.00 64.56 190 THR A N 1
ATOM 1478 C CA . THR A 1 190 ? 30.224 -2.252 -62.928 1.00 64.56 190 THR A CA 1
ATOM 1479 C C . THR A 1 190 ? 30.297 -0.781 -62.522 1.00 64.56 190 THR A C 1
ATOM 1481 O O . THR A 1 190 ? 30.385 -0.480 -61.336 1.00 64.56 190 THR A O 1
ATOM 1484 N N . SER A 1 191 ? 30.249 0.163 -63.467 1.00 70.69 191 SER A N 1
ATOM 1485 C CA . SER A 1 191 ? 30.198 1.608 -63.160 1.00 70.69 191 SER A CA 1
ATOM 1486 C C . SER A 1 191 ? 29.112 1.950 -62.127 1.00 70.69 191 SER A C 1
ATOM 1488 O O . SER A 1 191 ? 29.266 2.865 -61.328 1.00 70.69 191 SER A O 1
ATOM 1490 N N . GLN A 1 192 ? 28.063 1.129 -62.092 1.00 78.69 192 GLN A N 1
ATOM 1491 C CA . GLN A 1 192 ? 26.998 1.137 -61.102 1.00 78.69 192 GLN A CA 1
ATOM 1492 C C . GLN A 1 192 ? 27.481 0.925 -59.653 1.00 78.69 192 GLN A C 1
ATOM 1494 O O . GLN A 1 192 ? 27.030 1.634 -58.763 1.00 78.69 192 GLN A O 1
ATOM 1499 N N . GLU A 1 193 ? 28.425 0.013 -59.400 1.00 80.31 193 GLU A N 1
ATOM 1500 C CA . GLU A 1 193 ? 28.976 -0.243 -58.057 1.00 80.31 193 GLU A CA 1
ATOM 1501 C C . GLU A 1 193 ? 29.807 0.939 -57.548 1.00 80.31 193 GLU A C 1
ATOM 1503 O O . GLU A 1 193 ? 29.799 1.245 -56.355 1.00 80.31 193 GLU A O 1
ATOM 1508 N N . LEU A 1 194 ? 30.498 1.633 -58.460 1.00 83.44 194 LEU A N 1
ATOM 1509 C CA . LEU A 1 194 ? 31.214 2.870 -58.148 1.00 83.44 194 LEU A CA 1
ATOM 1510 C C . LEU A 1 194 ? 30.228 3.977 -57.756 1.00 83.44 194 LEU A C 1
ATOM 1512 O O . LEU A 1 194 ? 30.427 4.650 -56.745 1.00 83.44 194 LEU A O 1
ATOM 1516 N N . ASP A 1 195 ? 29.163 4.153 -58.537 1.00 87.06 195 ASP A N 1
ATOM 1517 C CA . ASP A 1 195 ? 28.150 5.181 -58.293 1.00 87.06 195 ASP A CA 1
ATOM 1518 C C . ASP A 1 195 ? 27.356 4.912 -57.004 1.00 87.06 195 ASP A C 1
ATOM 1520 O O . ASP A 1 195 ? 27.100 5.840 -56.226 1.00 87.06 195 ASP A O 1
ATOM 1524 N N . ASP A 1 196 ? 27.032 3.647 -56.730 1.00 87.44 196 ASP A N 1
ATOM 1525 C CA . ASP A 1 196 ? 26.368 3.218 -55.499 1.00 87.44 196 ASP A CA 1
ATOM 1526 C C . ASP A 1 196 ? 27.277 3.416 -54.274 1.00 87.44 196 ASP A C 1
ATOM 1528 O O . ASP A 1 196 ? 26.842 4.007 -53.284 1.00 87.44 196 ASP A O 1
ATOM 1532 N N . PHE A 1 197 ? 28.567 3.062 -54.359 1.00 90.12 197 PHE A N 1
ATOM 1533 C CA . PHE A 1 197 ? 29.536 3.354 -53.296 1.00 90.12 197 PHE A CA 1
ATOM 1534 C C . PHE A 1 197 ? 29.663 4.860 -53.030 1.00 90.12 197 PHE A C 1
ATOM 1536 O O . PHE A 1 197 ? 29.626 5.299 -51.880 1.00 90.12 197 PHE A O 1
ATOM 1543 N N . VAL A 1 198 ? 29.796 5.676 -54.080 1.00 91.62 198 VAL A N 1
ATOM 1544 C CA . VAL A 1 198 ? 29.935 7.134 -53.944 1.00 91.62 198 VAL A CA 1
ATOM 1545 C C . VAL A 1 198 ? 28.691 7.747 -53.303 1.00 91.62 198 VAL A C 1
ATOM 1547 O O . VAL A 1 198 ? 28.822 8.675 -52.497 1.00 91.62 198 VAL A O 1
ATOM 1550 N N . ARG A 1 199 ? 27.493 7.256 -53.638 1.00 92.75 199 ARG A N 1
ATOM 1551 C CA . ARG A 1 199 ? 26.242 7.682 -53.001 1.00 92.75 199 ARG A CA 1
ATOM 1552 C C . ARG A 1 199 ? 26.247 7.332 -51.514 1.00 92.75 199 ARG A C 1
ATOM 1554 O O . ARG A 1 199 ? 26.119 8.234 -50.684 1.00 92.75 199 ARG A O 1
ATOM 1561 N N . ASP A 1 200 ? 26.467 6.067 -51.182 1.00 89.75 200 ASP A N 1
ATOM 1562 C CA . ASP A 1 200 ? 26.340 5.559 -49.816 1.00 89.75 200 ASP A CA 1
ATOM 1563 C C . ASP A 1 200 ? 27.429 6.151 -48.899 1.00 89.75 200 ASP A C 1
ATOM 1565 O O . ASP A 1 200 ? 27.158 6.593 -47.778 1.00 89.75 200 ASP A O 1
ATOM 1569 N N . PHE A 1 201 ? 28.659 6.302 -49.401 1.00 93.06 201 PHE A N 1
ATOM 1570 C CA . PHE A 1 201 ? 29.752 6.947 -48.671 1.00 93.06 201 PHE A CA 1
ATOM 1571 C C . PHE A 1 201 ? 29.474 8.434 -48.399 1.00 93.06 201 PHE A C 1
ATOM 1573 O O . PHE A 1 201 ? 29.722 8.931 -47.294 1.00 93.06 201 PHE A O 1
ATOM 1580 N N . LYS A 1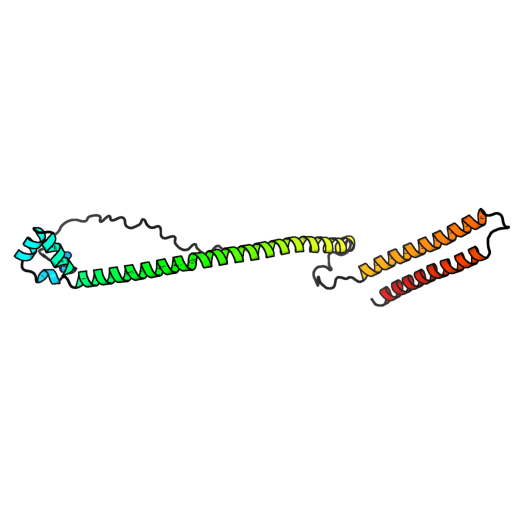 202 ? 28.907 9.166 -49.371 1.00 94.06 202 LYS A N 1
ATOM 1581 C CA . LYS A 1 202 ? 28.501 10.570 -49.174 1.00 94.06 202 LYS A CA 1
ATOM 1582 C C . LYS A 1 202 ? 27.422 10.699 -48.105 1.00 94.06 202 LYS A C 1
ATOM 1584 O O . LYS A 1 202 ? 27.471 11.637 -47.305 1.00 94.06 202 LYS A O 1
ATOM 1589 N N . GLU A 1 203 ? 26.466 9.778 -48.064 1.00 93.25 203 GLU A N 1
ATOM 1590 C CA . GLU A 1 203 ? 25.425 9.763 -47.036 1.00 93.25 203 GLU A CA 1
ATOM 1591 C C . GLU A 1 203 ? 26.010 9.502 -45.644 1.00 93.25 203 GLU A C 1
ATOM 1593 O O . GLU A 1 203 ? 25.722 10.260 -44.709 1.00 93.25 203 GLU A O 1
ATOM 1598 N N . LEU A 1 204 ? 26.913 8.523 -45.518 1.00 91.12 204 LEU A N 1
ATOM 1599 C CA . LEU A 1 204 ? 27.590 8.213 -44.258 1.00 91.12 204 LEU A CA 1
ATOM 1600 C C . LEU A 1 204 ? 28.397 9.408 -43.727 1.00 91.12 204 LEU A C 1
ATOM 1602 O O . LEU A 1 204 ? 28.271 9.754 -42.546 1.00 91.12 204 LEU A O 1
ATOM 1606 N N . ARG A 1 205 ? 29.169 10.090 -44.585 1.00 91.69 205 ARG A N 1
ATOM 1607 C CA . ARG A 1 205 ? 29.958 11.272 -44.186 1.00 91.69 205 ARG A CA 1
ATOM 1608 C C . ARG A 1 205 ? 29.080 12.491 -43.899 1.00 91.69 205 ARG A C 1
ATOM 1610 O O . ARG A 1 205 ? 29.375 13.253 -42.979 1.00 91.69 205 ARG A O 1
ATOM 1617 N N . LYS A 1 206 ? 27.954 12.664 -44.600 1.00 94.25 206 LYS A N 1
ATOM 1618 C CA . LYS A 1 206 ? 26.976 13.725 -44.295 1.00 94.25 206 LYS A CA 1
ATOM 1619 C C . LYS A 1 206 ? 26.394 13.561 -42.891 1.00 94.25 206 LYS A C 1
ATOM 1621 O O . LYS A 1 206 ? 26.245 14.551 -42.174 1.00 94.25 206 LYS A O 1
ATOM 1626 N N . VAL A 1 207 ? 26.070 12.332 -42.489 1.00 91.81 207 VAL A N 1
ATOM 1627 C CA . VAL A 1 207 ? 25.583 12.036 -41.132 1.00 91.81 207 VAL A CA 1
ATOM 1628 C C . VAL A 1 207 ? 26.681 12.265 -40.092 1.00 91.81 207 VAL A C 1
ATOM 1630 O O . VAL A 1 207 ? 26.406 12.897 -39.072 1.00 91.81 207 VAL A O 1
ATOM 1633 N N . TYR A 1 208 ? 27.917 11.839 -40.365 1.00 93.25 208 TYR A N 1
ATOM 1634 C CA . TYR A 1 208 ? 29.075 12.105 -39.504 1.00 93.25 208 TYR A CA 1
ATOM 1635 C C . TYR A 1 208 ? 29.259 13.606 -39.242 1.00 93.25 208 TYR A C 1
ATOM 1637 O O . TYR A 1 208 ? 29.218 14.044 -38.094 1.00 93.25 208 TYR A O 1
ATOM 1645 N N . HIS A 1 209 ? 29.349 14.427 -40.293 1.00 92.88 209 HIS A N 1
ATOM 1646 C CA . HIS A 1 209 ? 29.574 15.866 -40.137 1.00 92.88 209 HIS A CA 1
ATOM 1647 C C . HIS A 1 209 ? 28.423 16.585 -39.426 1.00 92.88 209 HIS A C 1
ATOM 1649 O O . HIS A 1 209 ? 28.671 17.509 -38.655 1.00 92.88 209 HIS A O 1
ATOM 1655 N N . LYS A 1 210 ? 27.171 16.143 -39.613 1.00 91.56 210 LYS A N 1
ATOM 1656 C CA . LYS A 1 210 ? 26.033 16.652 -38.827 1.00 91.56 210 LYS A CA 1
ATOM 1657 C C . LYS A 1 210 ? 26.197 16.367 -37.333 1.00 91.56 210 LYS A C 1
ATOM 1659 O O . LYS A 1 210 ? 25.938 17.247 -36.518 1.00 91.56 210 LYS A O 1
ATOM 1664 N N . ARG A 1 211 ? 26.636 15.155 -36.973 1.00 90.06 211 ARG A N 1
ATOM 1665 C CA . ARG A 1 211 ? 26.863 14.760 -35.573 1.00 90.06 211 ARG A CA 1
ATOM 1666 C C . ARG A 1 211 ? 28.043 15.508 -34.955 1.00 90.06 211 ARG A C 1
ATOM 1668 O O . ARG A 1 211 ? 27.913 15.990 -33.837 1.00 90.06 211 ARG A O 1
ATOM 1675 N N . VAL A 1 212 ? 29.132 15.687 -35.704 1.00 88.31 212 VAL A N 1
ATOM 1676 C CA . VAL A 1 212 ? 30.292 16.501 -35.293 1.00 88.31 212 VAL A CA 1
ATOM 1677 C C . VAL A 1 212 ? 29.897 17.961 -35.077 1.00 88.31 212 VAL A C 1
ATOM 1679 O O . VAL A 1 212 ? 30.277 18.561 -34.077 1.00 88.31 212 VAL A O 1
ATOM 1682 N N . PHE A 1 213 ? 29.090 18.535 -35.974 1.00 87.88 213 PHE A N 1
ATOM 1683 C CA . PHE A 1 213 ? 28.591 19.899 -35.809 1.00 87.88 213 PHE A CA 1
ATOM 1684 C C . PHE A 1 213 ? 27.775 20.045 -34.519 1.00 87.88 213 PHE A C 1
ATOM 1686 O O . PHE A 1 213 ? 28.028 20.954 -33.736 1.00 87.88 213 PHE A O 1
ATOM 1693 N N . TRP A 1 214 ? 26.852 19.117 -34.249 1.00 84.06 214 TRP A N 1
ATOM 1694 C CA . TRP A 1 214 ? 26.079 19.120 -33.003 1.00 84.06 214 TRP A CA 1
ATOM 1695 C C . TRP A 1 214 ? 26.934 18.909 -31.753 1.00 84.06 214 TRP A C 1
ATOM 1697 O O . TRP A 1 214 ? 26.627 19.482 -30.709 1.00 84.06 214 TRP A O 1
ATOM 1707 N N . GLU A 1 215 ? 28.011 18.130 -31.847 1.00 81.25 215 GLU A N 1
ATOM 1708 C CA . GLU A 1 215 ? 28.967 17.973 -30.754 1.00 81.25 215 GLU A CA 1
ATOM 1709 C C . GLU A 1 215 ? 29.676 19.296 -30.438 1.00 81.25 215 GLU A C 1
ATOM 1711 O O . GLU A 1 215 ? 29.728 19.697 -29.277 1.00 81.25 215 GLU A O 1
ATOM 1716 N N . ILE A 1 216 ? 30.150 20.004 -31.467 1.00 79.12 216 ILE A N 1
ATOM 1717 C CA . ILE A 1 216 ? 30.847 21.289 -31.329 1.00 79.12 216 ILE A CA 1
ATOM 1718 C C . ILE A 1 216 ? 29.892 22.379 -30.820 1.00 79.12 216 ILE A C 1
ATOM 1720 O O . ILE A 1 216 ? 30.206 23.075 -29.852 1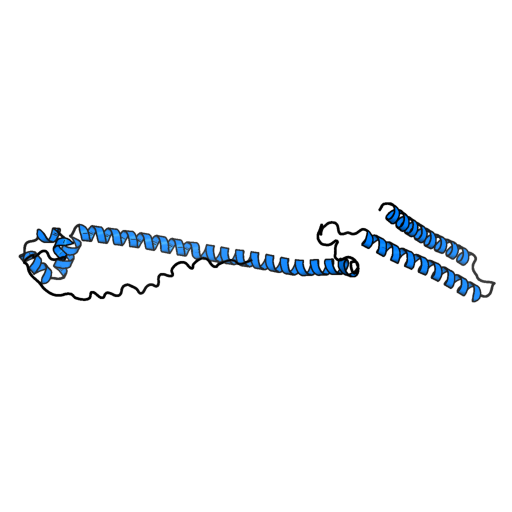.00 79.12 216 ILE A O 1
ATOM 1724 N N . SER A 1 217 ? 28.699 22.504 -31.409 1.00 75.38 217 SER A N 1
ATOM 1725 C CA . SER A 1 217 ? 27.693 23.484 -30.978 1.00 75.38 217 SER A CA 1
ATOM 1726 C C . SER A 1 217 ? 27.232 23.244 -29.539 1.00 75.38 217 SER A C 1
ATOM 1728 O O . SER A 1 217 ? 27.142 24.190 -28.765 1.00 75.38 217 SER A O 1
ATOM 1730 N N . GLY A 1 218 ? 27.035 21.983 -29.137 1.00 65.81 218 GLY A N 1
ATOM 1731 C CA . GLY A 1 218 ? 26.663 21.634 -27.762 1.00 65.81 218 GLY A CA 1
ATOM 1732 C C . GLY A 1 218 ? 27.763 21.880 -26.719 1.00 65.81 218 GLY A C 1
ATOM 1733 O O . GLY A 1 218 ? 27.474 21.899 -25.521 1.00 65.81 218 GLY A O 1
ATOM 1734 N N . THR A 1 219 ? 29.017 22.060 -27.148 1.00 60.25 219 THR A N 1
ATOM 1735 C CA . THR A 1 219 ? 30.136 22.461 -26.276 1.00 60.25 219 THR A CA 1
ATOM 1736 C C . THR A 1 219 ? 30.369 23.970 -26.211 1.00 60.25 219 THR A C 1
ATOM 1738 O O . THR A 1 219 ? 30.944 24.423 -25.231 1.00 60.25 219 THR A O 1
ATOM 1741 N N . LEU A 1 220 ? 29.920 24.737 -27.212 1.00 57.28 220 LEU A N 1
ATOM 1742 C CA . LEU A 1 220 ? 30.100 26.196 -27.287 1.00 57.28 220 LEU A CA 1
ATOM 1743 C C . LEU A 1 220 ? 29.057 26.990 -26.483 1.00 57.28 220 LEU A C 1
ATOM 1745 O O . LEU A 1 220 ? 29.312 28.136 -26.134 1.00 57.28 220 LEU A O 1
ATOM 1749 N N . GLU A 1 221 ? 27.899 26.400 -26.178 1.00 52.69 221 GLU A N 1
ATOM 1750 C CA . GLU A 1 221 ? 26.842 27.026 -25.362 1.00 52.69 221 GLU A CA 1
ATOM 1751 C C . GLU A 1 221 ? 27.027 26.835 -23.836 1.00 52.69 221 GLU A C 1
ATOM 1753 O O . GLU A 1 221 ? 26.090 27.066 -23.071 1.00 52.69 221 GLU A O 1
ATOM 1758 N N . ARG A 1 222 ? 28.210 26.403 -23.369 1.00 45.72 222 ARG A N 1
ATOM 1759 C CA . ARG A 1 222 ? 28.541 26.280 -21.936 1.00 45.72 222 ARG A CA 1
ATOM 1760 C C . ARG A 1 222 ? 29.642 27.226 -21.492 1.00 45.72 222 ARG A C 1
ATOM 1762 O O . ARG A 1 222 ? 30.603 27.405 -22.267 1.00 45.72 222 ARG A O 1
#